Protein AF-A0A7W7S4Y8-F1 (afdb_monomer_lite)

Foldseek 3Di:
DDDDDDPVCLVCVLVVLLVVLDDQFDPCLQVQLCVLLVVLLVVLLVLLCVQFPPPNVPLSVVSSVCSCVVSSCCRRSVRSVLSSLVSQVVVDLVSQLVVQLVVLVVVLVVLLVSLVVGAVPADDPPDPVVCVVSVCCSNLVSNLVSLLSLLLVLCVVLVVDDPSVSSNLSSVLVSLVSVLSSCNSNPVVVVNVVSSVVSSVSSVVSNVNSVPDHRDDDD

Organism: NCBI:txid47479

pLDDT: mean 85.99, std 7.94, range [40.88, 97.06]

Structure (mmCIF, N/CA/C/O backbone):
data_AF-A0A7W7S4Y8-F1
#
_entry.id   AF-A0A7W7S4Y8-F1
#
loop_
_atom_site.group_PDB
_atom_site.id
_atom_site.type_symbol
_atom_site.label_atom_id
_atom_site.label_alt_id
_atom_site.label_comp_id
_atom_site.label_asym_id
_atom_site.label_entity_id
_atom_site.label_seq_id
_atom_site.pdbx_PDB_ins_code
_atom_site.Cartn_x
_atom_site.Cartn_y
_atom_site.Cartn_z
_atom_site.occupancy
_atom_site.B_iso_or_equiv
_atom_site.auth_seq_id
_atom_site.auth_comp_id
_atom_site.auth_asym_id
_atom_site.auth_atom_id
_atom_site.pdbx_PDB_model_num
ATOM 1 N N . MET A 1 1 ? -35.448 14.226 5.628 1.00 40.88 1 MET A N 1
ATOM 2 C CA . MET A 1 1 ? -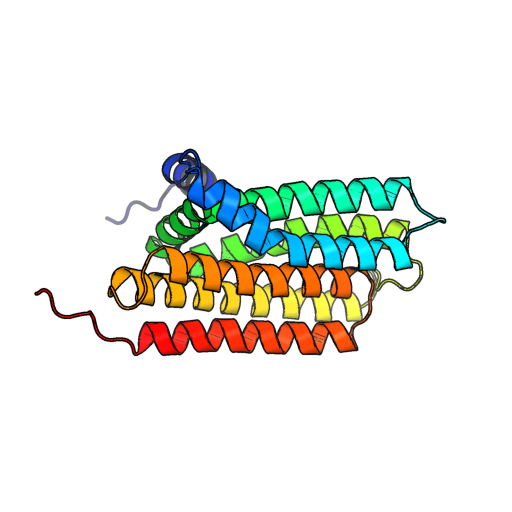34.901 14.589 4.302 1.00 40.88 1 MET A CA 1
ATOM 3 C C . MET A 1 1 ? -33.416 14.269 4.311 1.00 40.88 1 MET A C 1
ATOM 5 O O . MET A 1 1 ? -32.699 14.865 5.103 1.00 40.88 1 MET A O 1
ATOM 9 N N . SER A 1 2 ? -32.959 13.286 3.531 1.00 45.38 2 SER A N 1
ATOM 10 C CA . SER A 1 2 ? -31.523 13.021 3.388 1.00 45.38 2 SER A CA 1
ATOM 11 C C . SER A 1 2 ? -30.928 14.102 2.492 1.00 45.38 2 SER A C 1
ATOM 13 O O . SER A 1 2 ? -31.230 14.148 1.302 1.00 45.38 2 SER A O 1
ATOM 15 N N . VAL A 1 3 ? -30.125 14.995 3.063 1.00 53.16 3 VAL A N 1
ATOM 16 C CA . VAL A 1 3 ? -29.335 15.941 2.274 1.00 53.16 3 VAL A CA 1
ATOM 17 C C . VAL A 1 3 ? -28.290 15.120 1.534 1.00 53.16 3 VAL A C 1
ATOM 19 O O . VAL A 1 3 ? -27.374 14.582 2.154 1.00 53.16 3 VAL A O 1
ATOM 22 N N . THR A 1 4 ? -28.459 14.967 0.222 1.00 67.81 4 THR A N 1
ATOM 23 C CA . THR A 1 4 ? -27.435 14.370 -0.631 1.00 67.81 4 THR A CA 1
ATOM 24 C C . THR A 1 4 ? -26.177 15.228 -0.486 1.00 67.81 4 THR A C 1
ATOM 26 O O . THR A 1 4 ? -26.249 16.436 -0.731 1.00 67.81 4 THR A O 1
ATOM 29 N N . PRO A 1 5 ? -25.042 14.668 -0.039 1.00 70.81 5 PRO A N 1
ATOM 30 C CA . PRO A 1 5 ? -23.814 15.436 0.084 1.00 70.81 5 PRO A CA 1
ATOM 31 C C . PRO A 1 5 ? -23.453 16.050 -1.269 1.00 70.81 5 PRO A C 1
ATOM 33 O O . PRO A 1 5 ? -23.578 15.396 -2.306 1.00 70.81 5 PRO A O 1
ATOM 36 N N . SER A 1 6 ? -23.007 17.306 -1.277 1.00 84.50 6 SER A N 1
ATOM 37 C CA . SER A 1 6 ? -22.517 17.913 -2.513 1.00 84.50 6 SER A CA 1
ATOM 38 C C . SER A 1 6 ? -21.295 17.142 -3.025 1.00 84.50 6 SER A C 1
ATOM 40 O O . SER A 1 6 ? -20.475 16.670 -2.234 1.00 84.50 6 SER A O 1
ATOM 42 N N . LEU A 1 7 ? -21.133 17.050 -4.348 1.00 81.75 7 LEU A N 1
ATOM 43 C CA . LEU A 1 7 ? -19.978 16.394 -4.979 1.00 81.75 7 LEU A CA 1
ATOM 44 C C . LEU A 1 7 ? -18.643 16.930 -4.430 1.00 81.75 7 LEU A C 1
ATOM 46 O O . LEU A 1 7 ? -17.714 16.170 -4.173 1.00 81.75 7 LEU A O 1
ATOM 50 N N . ILE A 1 8 ? -18.576 18.241 -4.180 1.00 83.31 8 ILE A N 1
ATOM 51 C CA . ILE A 1 8 ? -17.414 18.902 -3.579 1.00 83.31 8 ILE A CA 1
ATOM 52 C C . ILE A 1 8 ? -17.137 18.343 -2.181 1.00 83.31 8 ILE A C 1
ATOM 54 O O . ILE A 1 8 ? -15.982 18.068 -1.863 1.00 83.31 8 ILE A O 1
ATOM 58 N N . SER A 1 9 ? -18.170 18.139 -1.355 1.00 83.75 9 SER A N 1
ATOM 59 C CA . SER A 1 9 ? -18.031 17.561 -0.013 1.00 83.75 9 SER A CA 1
ATOM 60 C C . SER A 1 9 ? -17.479 16.136 -0.055 1.00 83.75 9 SER A C 1
ATOM 62 O O . SER A 1 9 ? -16.617 15.804 0.762 1.00 83.75 9 SER A O 1
ATOM 64 N N . GLU A 1 10 ? -17.914 15.326 -1.025 1.00 85.25 10 GLU A N 1
ATOM 65 C CA . GLU A 1 10 ? -17.412 13.962 -1.226 1.00 85.25 10 GLU A CA 1
ATOM 66 C C . GLU A 1 10 ? -15.951 13.945 -1.682 1.00 85.25 10 GLU A C 1
ATOM 68 O O . GLU A 1 10 ? -15.125 13.286 -1.060 1.00 85.25 10 GLU A O 1
ATOM 73 N N . ILE A 1 11 ? -15.592 14.739 -2.694 1.00 84.12 11 ILE A N 1
ATOM 74 C CA . ILE A 1 11 ? -14.215 14.801 -3.218 1.00 84.12 11 ILE A CA 1
ATOM 75 C C . ILE A 1 11 ? -13.228 15.311 -2.163 1.00 84.12 11 ILE A C 1
ATOM 77 O O . ILE A 1 11 ? -12.092 14.851 -2.087 1.00 84.12 11 ILE A O 1
ATOM 81 N N . SER A 1 12 ? -13.649 16.263 -1.332 1.00 88.62 12 SER A N 1
ATOM 82 C CA . SER A 1 12 ? -12.792 16.852 -0.298 1.00 88.62 12 SER A CA 1
ATOM 83 C C . SER A 1 12 ? -12.731 16.027 0.994 1.00 88.62 12 SER A C 1
ATOM 85 O O . SER A 1 12 ? -11.866 16.276 1.836 1.00 88.62 12 SER A O 1
ATOM 87 N N . PHE A 1 13 ? -13.609 15.033 1.172 1.00 91.06 13 PHE A N 1
ATOM 88 C CA . PHE A 1 13 ? -13.645 14.211 2.382 1.00 91.06 13 PHE A CA 1
ATOM 89 C C . PHE A 1 13 ? -12.344 13.438 2.648 1.00 91.06 13 PHE A C 1
ATOM 91 O O . PHE A 1 13 ? -11.877 13.509 3.782 1.00 91.06 13 PHE A O 1
ATOM 98 N N . PRO A 1 14 ? -11.700 12.770 1.669 1.00 90.38 14 PRO A N 1
ATOM 99 C CA . PRO A 1 14 ? -10.434 12.082 1.897 1.00 90.38 14 PRO A CA 1
ATOM 100 C C . PRO A 1 14 ? -9.333 13.009 2.397 1.00 90.38 14 PRO A C 1
ATOM 102 O O . PRO A 1 14 ? -8.597 12.650 3.308 1.00 90.38 14 PRO A O 1
ATOM 105 N N . PHE A 1 15 ? -9.255 14.226 1.859 1.00 90.75 15 PHE A N 1
ATOM 106 C CA . PHE A 1 15 ? -8.263 15.210 2.282 1.00 90.75 15 PHE A CA 1
ATOM 107 C C . PHE A 1 15 ? -8.515 15.681 3.715 1.00 90.75 15 PHE A C 1
ATOM 109 O O . PHE A 1 15 ? -7.580 15.747 4.510 1.00 90.75 15 PHE A O 1
ATOM 116 N N . ARG A 1 16 ? -9.780 15.938 4.080 1.00 93.12 16 ARG A N 1
ATOM 117 C CA . ARG A 1 16 ? -10.149 16.257 5.470 1.00 93.12 16 ARG A CA 1
ATOM 118 C C . ARG A 1 16 ? -9.872 15.094 6.420 1.00 93.12 16 ARG A C 1
ATOM 120 O O . ARG A 1 16 ? -9.358 15.315 7.510 1.00 93.12 16 ARG A O 1
ATOM 127 N N . ALA A 1 17 ? -10.198 13.869 6.010 1.00 92.81 17 ALA A N 1
ATOM 128 C CA . ALA A 1 17 ? -9.948 12.666 6.794 1.00 92.81 17 ALA A CA 1
ATOM 129 C C . ALA A 1 17 ? -8.446 12.451 7.014 1.00 92.81 17 ALA A C 1
ATOM 131 O O . ALA A 1 17 ? -8.032 12.176 8.135 1.00 92.81 17 ALA A O 1
ATOM 132 N N . LEU A 1 18 ? -7.628 12.641 5.974 1.00 91.56 18 LEU A N 1
ATOM 133 C CA . LEU A 1 18 ? -6.176 12.554 6.078 1.00 91.56 18 LEU A CA 1
ATOM 134 C C . LEU A 1 18 ? -5.628 13.637 7.008 1.00 91.56 18 LEU A C 1
ATOM 136 O O . LEU A 1 18 ? -4.854 13.316 7.898 1.00 91.56 18 LEU A O 1
ATOM 140 N N . ALA A 1 19 ? -6.066 14.889 6.853 1.00 92.06 19 ALA A N 1
ATOM 141 C CA . ALA A 1 19 ? -5.658 15.984 7.730 1.00 92.06 19 ALA A CA 1
ATOM 142 C C . ALA A 1 19 ? -6.030 15.721 9.201 1.00 92.06 19 ALA A C 1
ATOM 144 O O . ALA A 1 19 ? -5.242 16.018 10.091 1.00 92.06 19 ALA A O 1
ATOM 145 N N . CYS A 1 20 ? -7.196 15.120 9.454 1.00 93.06 20 CYS A N 1
ATOM 146 C CA . CYS A 1 20 ? -7.632 14.730 10.795 1.00 93.06 20 CYS A CA 1
ATOM 147 C C . CYS A 1 20 ? -6.820 13.560 11.372 1.00 93.06 20 CYS A C 1
ATOM 149 O O . CYS A 1 20 ? -6.587 13.510 12.576 1.00 93.06 20 CYS A O 1
ATOM 151 N N . ALA A 1 21 ? -6.413 12.610 10.529 1.00 91.31 21 ALA A N 1
ATOM 152 C CA . ALA A 1 21 ? -5.621 11.455 10.937 1.00 91.31 21 ALA A CA 1
ATOM 153 C C . ALA A 1 21 ? -4.124 11.770 11.082 1.00 91.31 21 ALA A C 1
ATOM 155 O O . ALA A 1 21 ? -3.384 10.990 11.680 1.00 91.31 21 ALA A O 1
ATOM 156 N N . LEU A 1 22 ? -3.656 12.883 10.508 1.00 91.19 22 LEU A N 1
ATOM 157 C CA . LEU A 1 22 ? -2.243 13.219 10.461 1.00 91.19 22 LEU A CA 1
ATOM 158 C C . LEU A 1 22 ? -1.741 13.650 11.842 1.00 91.19 22 LEU A C 1
ATOM 160 O O . LEU A 1 22 ? -1.903 14.790 12.268 1.00 91.19 22 LEU A O 1
ATOM 164 N N . THR A 1 23 ? -1.061 12.736 12.522 1.00 87.25 23 THR A N 1
ATOM 165 C CA . THR A 1 23 ? -0.319 13.033 13.750 1.00 87.25 23 THR A CA 1
ATOM 166 C C . THR A 1 23 ? 1.179 12.877 13.527 1.00 87.25 23 THR A C 1
ATOM 168 O O . THR A 1 23 ? 1.605 12.058 12.707 1.00 87.25 23 THR A O 1
ATOM 171 N N . TRP A 1 24 ? 1.990 13.648 14.259 1.00 86.69 24 TRP A N 1
ATOM 172 C CA . TRP A 1 24 ? 3.437 13.434 14.277 1.00 86.69 24 TRP A CA 1
ATOM 173 C C . TRP A 1 24 ? 3.757 12.037 14.825 1.00 86.69 24 TRP A C 1
ATOM 175 O O . TRP A 1 24 ? 3.154 11.621 15.817 1.00 86.69 24 TRP A O 1
ATOM 185 N N . PRO A 1 25 ? 4.700 11.315 14.201 1.00 84.31 25 PRO A N 1
ATOM 186 C CA . PRO A 1 25 ? 5.040 9.968 14.602 1.00 84.31 25 PRO A CA 1
ATOM 187 C C . PRO A 1 25 ? 5.815 10.014 15.918 1.00 84.31 25 PRO A C 1
ATOM 189 O O . PRO A 1 25 ? 6.692 10.855 16.136 1.00 84.31 25 PRO A O 1
ATOM 192 N N . THR A 1 26 ? 5.510 9.089 16.816 1.00 84.81 26 THR A N 1
ATOM 193 C CA . THR A 1 26 ? 6.296 8.897 18.035 1.00 84.81 26 THR A CA 1
ATOM 194 C C . THR A 1 26 ? 7.668 8.301 17.702 1.00 84.81 26 THR A C 1
ATOM 196 O O . THR A 1 26 ? 7.848 7.649 16.673 1.00 84.81 26 THR A O 1
ATOM 199 N N . LYS A 1 27 ? 8.653 8.441 18.603 1.00 85.00 27 LYS A N 1
ATOM 200 C CA . LYS A 1 27 ? 9.981 7.812 18.429 1.00 85.00 27 LYS A CA 1
ATOM 201 C C . LYS A 1 27 ? 9.882 6.300 18.181 1.00 85.00 27 LYS A C 1
ATOM 203 O O . LYS A 1 27 ? 10.616 5.764 17.358 1.00 85.00 27 LYS A O 1
ATOM 208 N N . ASN A 1 28 ? 8.944 5.630 18.850 1.00 78.69 28 ASN A N 1
ATOM 209 C CA . ASN A 1 28 ? 8.719 4.193 18.696 1.00 78.69 28 ASN A CA 1
ATOM 210 C C . ASN A 1 28 ? 8.125 3.837 17.327 1.00 78.69 28 ASN A C 1
ATOM 212 O O . ASN A 1 28 ? 8.427 2.772 16.800 1.00 78.69 28 ASN A O 1
ATOM 216 N N . GLU A 1 29 ? 7.309 4.713 16.740 1.00 76.94 29 GLU A N 1
ATOM 217 C CA . GLU A 1 29 ? 6.783 4.533 15.382 1.00 76.94 29 GLU A CA 1
ATOM 218 C C . GLU A 1 29 ? 7.840 4.796 14.322 1.00 76.94 29 GLU A C 1
ATOM 220 O O . GLU A 1 29 ? 7.909 4.048 13.357 1.00 76.94 29 GLU A O 1
ATOM 225 N N . VAL A 1 30 ? 8.718 5.782 14.528 1.00 84.81 30 VAL A N 1
ATOM 226 C CA . VAL A 1 30 ? 9.873 5.994 13.646 1.00 84.81 30 VAL A CA 1
ATOM 227 C C . VAL A 1 30 ? 10.768 4.752 13.652 1.00 84.81 30 VAL A C 1
ATOM 229 O O . VAL A 1 30 ? 11.030 4.179 12.599 1.00 84.81 30 VAL A O 1
ATOM 232 N N . VAL A 1 31 ? 11.197 4.292 14.833 1.00 82.50 31 VAL A N 1
ATOM 233 C CA . VAL A 1 31 ? 12.081 3.120 14.966 1.00 82.50 31 VAL A CA 1
ATOM 234 C C . VAL A 1 31 ? 11.392 1.849 14.468 1.00 82.50 31 VAL A C 1
ATOM 236 O O . VAL A 1 31 ? 11.958 1.118 13.658 1.00 82.50 31 VAL A O 1
ATOM 239 N N . GLY A 1 32 ? 10.154 1.596 14.899 1.00 77.12 32 GLY A N 1
ATOM 240 C CA . GLY A 1 32 ? 9.373 0.441 14.457 1.00 77.12 32 GLY A CA 1
ATOM 241 C C . GLY A 1 32 ? 9.083 0.471 12.956 1.00 77.12 32 GLY A C 1
ATOM 242 O O . GLY A 1 32 ? 9.141 -0.567 12.302 1.00 77.12 32 GLY A O 1
ATOM 243 N N . GLY A 1 33 ? 8.834 1.653 12.394 1.00 78.56 33 GLY A N 1
ATOM 244 C CA . GLY A 1 33 ? 8.670 1.885 10.963 1.00 78.56 33 GLY A CA 1
ATOM 245 C C . GLY A 1 33 ? 9.936 1.539 10.189 1.00 78.56 33 GLY A C 1
ATOM 246 O O . GLY A 1 33 ? 9.884 0.720 9.281 1.00 78.56 33 GLY A O 1
ATOM 247 N N . VAL A 1 34 ? 11.094 2.066 10.591 1.00 82.44 34 VAL A N 1
ATOM 248 C CA . VAL A 1 34 ? 12.378 1.753 9.938 1.00 82.44 34 VAL A CA 1
ATOM 249 C C . VAL A 1 34 ? 12.700 0.259 10.015 1.00 82.44 34 VAL A C 1
ATOM 251 O O . VAL A 1 34 ? 13.020 -0.346 8.995 1.00 82.44 34 VAL A O 1
ATOM 254 N N . ILE A 1 35 ? 12.572 -0.358 11.194 1.00 80.50 35 ILE A N 1
ATOM 255 C CA . ILE A 1 35 ? 12.881 -1.786 11.388 1.00 80.50 35 ILE A CA 1
ATOM 256 C C . ILE A 1 35 ? 11.972 -2.668 10.530 1.00 80.50 35 ILE A C 1
ATOM 258 O O . ILE A 1 35 ? 12.424 -3.645 9.942 1.00 80.50 35 ILE A O 1
ATOM 262 N N . SER A 1 36 ? 10.689 -2.331 10.449 1.00 73.06 36 SER A N 1
ATOM 263 C CA . SER A 1 36 ? 9.712 -3.157 9.744 1.00 73.06 36 SER A CA 1
ATOM 264 C C . SER A 1 36 ? 9.695 -2.966 8.234 1.00 73.06 36 SER A C 1
ATOM 266 O O . SER A 1 36 ? 9.435 -3.918 7.502 1.00 73.06 36 SER A O 1
ATOM 268 N N . LYS A 1 37 ? 9.987 -1.753 7.757 1.00 78.25 37 LYS A N 1
ATOM 269 C CA . LYS A 1 37 ? 10.048 -1.429 6.329 1.00 78.25 37 LYS A CA 1
ATOM 270 C C . LYS A 1 37 ? 11.409 -1.714 5.718 1.00 78.25 37 LYS A C 1
ATOM 272 O O . LYS A 1 37 ? 11.487 -1.994 4.526 1.00 78.25 37 LYS A O 1
ATOM 277 N N . GLY A 1 38 ? 12.465 -1.702 6.532 1.00 79.94 38 GLY A N 1
ATOM 278 C CA . GLY A 1 38 ? 13.841 -1.970 6.121 1.00 79.94 38 GLY A CA 1
ATOM 279 C C . GLY A 1 38 ? 13.989 -3.226 5.257 1.00 79.94 38 GLY A C 1
ATOM 280 O O . GLY A 1 38 ? 14.533 -3.110 4.161 1.00 79.94 38 GLY A O 1
ATOM 281 N N . PRO A 1 39 ? 13.458 -4.398 5.661 1.00 79.50 39 PRO A N 1
ATOM 282 C CA . PRO A 1 39 ? 13.522 -5.608 4.844 1.00 79.50 39 PRO A CA 1
ATOM 283 C C . PRO A 1 39 ? 12.848 -5.459 3.473 1.00 79.50 39 PRO A C 1
ATOM 285 O O . PRO A 1 39 ? 13.423 -5.863 2.467 1.00 79.50 39 PRO A O 1
ATOM 288 N N . GLY A 1 40 ? 11.662 -4.843 3.407 1.00 77.38 40 GLY A N 1
ATOM 289 C CA . GLY A 1 40 ? 10.953 -4.618 2.142 1.00 77.38 40 GLY A CA 1
ATOM 290 C C . GLY A 1 40 ? 11.685 -3.650 1.219 1.00 77.38 40 GLY A C 1
ATOM 291 O O . GLY A 1 40 ? 11.849 -3.931 0.033 1.00 77.38 40 GLY A O 1
ATOM 292 N N . ILE A 1 41 ? 12.206 -2.557 1.782 1.00 82.38 41 ILE A N 1
ATOM 293 C CA . ILE A 1 41 ? 13.051 -1.596 1.069 1.00 82.38 41 ILE A CA 1
ATOM 294 C C . ILE A 1 41 ? 14.313 -2.292 0.548 1.00 82.38 41 ILE A C 1
ATOM 296 O O . ILE A 1 41 ? 14.654 -2.127 -0.619 1.00 82.38 41 ILE A O 1
ATOM 300 N N . PHE A 1 42 ? 14.976 -3.112 1.367 1.00 84.81 42 PHE A N 1
ATOM 301 C CA . PHE A 1 42 ? 16.184 -3.836 0.973 1.00 84.81 42 PHE A CA 1
ATOM 302 C C . PHE A 1 42 ? 15.922 -4.817 -0.174 1.00 84.81 42 PHE A C 1
ATOM 304 O O . PHE A 1 42 ? 16.649 -4.805 -1.166 1.00 84.81 42 PHE A O 1
ATOM 311 N N . VAL A 1 43 ? 14.866 -5.632 -0.080 1.00 82.62 43 VAL A N 1
ATOM 312 C CA . VAL A 1 43 ? 14.509 -6.575 -1.150 1.00 82.62 43 VAL A CA 1
ATOM 313 C C . VAL A 1 43 ? 14.118 -5.828 -2.427 1.00 82.62 43 VAL A C 1
ATOM 315 O O . VAL A 1 43 ? 14.539 -6.228 -3.509 1.00 82.62 43 VAL A O 1
ATOM 318 N N . SER A 1 44 ? 13.380 -4.719 -2.316 1.00 82.69 44 SER A N 1
ATOM 319 C CA . SER A 1 44 ? 13.051 -3.865 -3.463 1.00 82.69 44 SER A CA 1
ATOM 320 C C . SER A 1 44 ? 14.315 -3.292 -4.113 1.00 82.69 44 SER A C 1
ATOM 322 O O . SER A 1 44 ? 14.490 -3.411 -5.324 1.00 82.69 44 SER A O 1
ATOM 324 N N . ILE A 1 45 ? 15.258 -2.764 -3.323 1.00 87.31 45 ILE A N 1
ATOM 325 C CA . ILE A 1 45 ? 16.554 -2.276 -3.822 1.00 87.31 45 ILE A CA 1
ATOM 326 C C . ILE A 1 45 ? 17.312 -3.386 -4.549 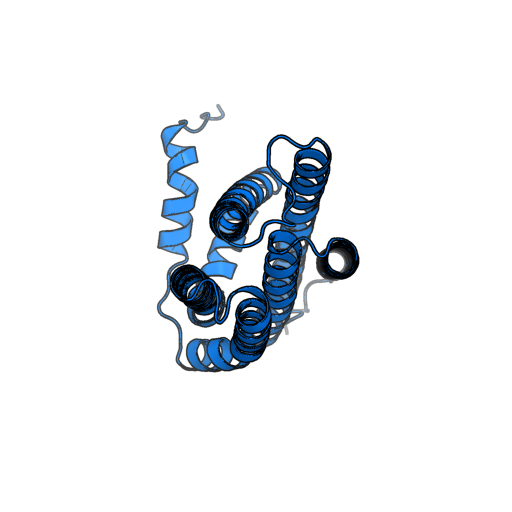1.00 87.31 45 ILE A C 1
ATOM 328 O O . ILE A 1 45 ? 17.781 -3.163 -5.665 1.00 87.31 45 ILE A O 1
ATOM 332 N N . ALA A 1 46 ? 17.415 -4.578 -3.958 1.00 88.06 46 ALA A N 1
ATOM 333 C CA . ALA A 1 46 ? 18.100 -5.713 -4.571 1.00 88.06 46 ALA A CA 1
ATOM 334 C C . ALA A 1 46 ? 17.443 -6.130 -5.901 1.00 88.06 46 ALA A C 1
ATOM 336 O O . ALA A 1 46 ? 18.142 -6.349 -6.892 1.00 88.06 46 ALA A O 1
ATOM 337 N N . TRP A 1 47 ? 16.108 -6.175 -5.945 1.00 86.56 47 TRP A N 1
ATOM 338 C CA . TRP A 1 47 ? 15.339 -6.513 -7.144 1.00 86.56 47 TRP A CA 1
ATOM 339 C C . TRP A 1 47 ? 15.517 -5.487 -8.264 1.00 86.56 47 TRP A C 1
ATOM 341 O O . TRP A 1 47 ? 15.800 -5.840 -9.404 1.00 86.56 47 TRP A O 1
ATOM 351 N N . TRP A 1 48 ? 15.394 -4.197 -7.957 1.00 87.81 48 TRP A N 1
ATOM 352 C CA . TRP A 1 48 ? 15.561 -3.156 -8.969 1.00 87.81 48 TRP A CA 1
ATOM 353 C C . TRP A 1 48 ? 17.010 -3.009 -9.422 1.00 87.81 48 TRP A C 1
ATOM 355 O O . TRP A 1 48 ? 17.248 -2.695 -10.585 1.00 87.81 48 TRP A O 1
ATOM 365 N N . 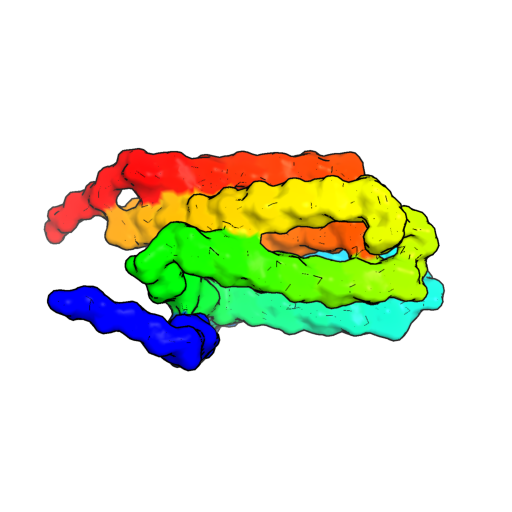THR A 1 49 ? 17.973 -3.295 -8.543 1.00 91.00 49 THR A N 1
ATOM 366 C CA . THR A 1 49 ? 19.397 -3.331 -8.899 1.00 91.00 49 THR A CA 1
ATOM 367 C C . THR A 1 49 ? 19.653 -4.384 -9.971 1.00 91.00 49 THR A C 1
ATOM 369 O O . THR A 1 49 ? 20.285 -4.068 -10.973 1.00 91.00 49 THR A O 1
ATOM 372 N N . SER A 1 50 ? 19.125 -5.605 -9.812 1.00 87.81 50 SER A N 1
ATOM 373 C CA . SER A 1 50 ? 19.351 -6.689 -10.779 1.00 87.81 50 SER A CA 1
ATOM 374 C C . SER A 1 50 ? 18.686 -6.454 -12.138 1.00 87.81 50 SER A C 1
ATOM 376 O O . SER A 1 50 ? 19.134 -7.010 -13.138 1.00 87.81 50 SER A O 1
ATOM 378 N N . LEU A 1 51 ? 17.631 -5.636 -12.184 1.00 86.81 51 LEU A N 1
ATOM 379 C CA . LEU A 1 51 ? 16.882 -5.351 -13.408 1.00 86.81 51 LEU A CA 1
ATOM 380 C C . LEU A 1 51 ? 17.353 -4.097 -14.144 1.00 86.81 51 LEU A C 1
ATOM 382 O O . LEU A 1 51 ? 17.271 -4.044 -15.369 1.00 86.81 51 LEU A O 1
ATOM 386 N N . LEU A 1 52 ? 17.784 -3.070 -13.412 1.00 90.44 52 LEU A N 1
ATOM 387 C CA . LEU A 1 52 ? 18.015 -1.742 -13.977 1.00 90.44 52 LEU A CA 1
ATOM 388 C C . LEU A 1 52 ? 19.481 -1.341 -13.985 1.00 90.44 52 LEU A C 1
ATOM 390 O O . LEU A 1 52 ? 19.849 -0.513 -14.810 1.00 90.44 52 LEU A O 1
ATOM 394 N N . LEU A 1 53 ? 20.331 -1.889 -13.116 1.00 90.50 53 LEU A N 1
ATOM 395 C CA . LEU A 1 53 ? 21.754 -1.561 -13.141 1.00 90.50 53 LEU A CA 1
ATOM 396 C C . LEU A 1 53 ? 22.551 -2.590 -13.959 1.00 90.50 53 LEU A C 1
ATOM 398 O O . LEU A 1 53 ? 22.279 -3.785 -13.872 1.00 90.50 53 LEU A O 1
ATOM 402 N N . PRO A 1 54 ? 23.543 -2.143 -14.757 1.00 90.75 54 PRO A N 1
ATOM 403 C CA . PRO A 1 54 ? 23.995 -0.753 -14.930 1.00 90.75 54 PRO A CA 1
ATOM 404 C C . PRO A 1 54 ? 23.245 0.043 -16.021 1.00 90.75 54 PRO A C 1
ATOM 406 O O . PRO A 1 54 ? 23.554 1.212 -16.226 1.00 90.75 54 PRO A O 1
ATOM 409 N N . ASN A 1 55 ? 22.288 -0.558 -16.732 1.00 91.25 55 ASN A N 1
ATOM 410 C CA . ASN A 1 55 ? 21.769 -0.034 -18.008 1.00 91.25 55 ASN A CA 1
ATOM 411 C C . ASN A 1 55 ? 20.845 1.198 -17.891 1.00 91.25 55 ASN A C 1
ATOM 413 O O . ASN A 1 55 ? 20.778 2.014 -18.806 1.00 91.25 55 ASN A O 1
ATOM 417 N N . HIS A 1 56 ? 20.141 1.355 -16.771 1.00 94.25 56 HIS A N 1
ATOM 418 C CA . HIS A 1 56 ? 19.131 2.390 -16.528 1.00 94.25 56 HIS A CA 1
ATOM 419 C C . HIS A 1 56 ? 19.282 3.032 -15.130 1.00 94.25 56 HIS A C 1
ATOM 421 O O . HIS A 1 56 ? 18.347 2.997 -14.321 1.00 94.25 56 HIS A O 1
ATOM 427 N N . PRO A 1 57 ? 20.431 3.664 -14.815 1.00 93.38 57 PRO A N 1
ATOM 428 C CA . PRO A 1 57 ? 20.734 4.156 -13.467 1.00 93.38 57 PRO A CA 1
ATOM 429 C C . PRO A 1 57 ? 19.808 5.290 -13.005 1.00 93.38 57 PRO A C 1
ATOM 431 O O . PRO A 1 57 ? 19.489 5.386 -11.821 1.00 93.38 57 PRO A O 1
ATOM 434 N N . VAL A 1 58 ? 19.321 6.120 -13.932 1.00 93.88 58 VAL A N 1
ATOM 435 C CA . VAL A 1 58 ? 18.365 7.197 -13.624 1.00 93.88 58 VAL A CA 1
ATOM 436 C C . VAL A 1 58 ? 17.002 6.625 -13.228 1.00 93.88 58 VAL A C 1
ATOM 438 O O . VAL A 1 58 ? 16.423 7.043 -12.229 1.00 93.88 58 VAL A O 1
ATOM 441 N N . ILE A 1 59 ? 16.503 5.631 -13.971 1.00 91.69 59 ILE A N 1
ATOM 442 C CA . ILE A 1 59 ? 15.212 4.989 -13.679 1.00 91.69 59 ILE A CA 1
ATOM 443 C C . ILE A 1 59 ? 15.297 4.220 -12.359 1.00 91.69 59 ILE A C 1
ATOM 445 O O . ILE A 1 59 ? 14.382 4.312 -11.542 1.00 91.69 59 ILE A O 1
ATOM 449 N N . PHE A 1 60 ? 16.425 3.548 -12.106 1.00 92.50 60 PHE A N 1
ATOM 450 C CA . PHE A 1 60 ? 16.718 2.944 -10.810 1.00 92.50 60 PHE A CA 1
ATOM 451 C C . PHE A 1 60 ? 16.613 3.970 -9.670 1.00 92.50 60 PHE A C 1
ATOM 453 O O . PHE A 1 60 ? 15.850 3.759 -8.729 1.00 92.50 60 PHE A O 1
ATOM 460 N N . ALA A 1 61 ? 17.301 5.113 -9.772 1.00 92.88 61 ALA A N 1
ATOM 461 C CA . ALA A 1 61 ? 17.277 6.147 -8.735 1.00 92.88 61 ALA A CA 1
ATOM 462 C C . ALA A 1 61 ? 15.859 6.681 -8.450 1.00 92.88 61 ALA A C 1
ATOM 464 O O . ALA A 1 61 ? 15.483 6.856 -7.286 1.00 92.88 61 ALA A O 1
ATOM 465 N N . ILE A 1 62 ? 15.054 6.894 -9.499 1.00 91.69 62 ILE A N 1
ATOM 466 C CA . ILE A 1 62 ? 13.656 7.335 -9.377 1.00 91.69 62 ILE A CA 1
ATOM 467 C C . ILE A 1 62 ? 12.819 6.278 -8.646 1.00 91.69 62 ILE A C 1
ATOM 469 O O . ILE A 1 62 ? 12.136 6.603 -7.674 1.00 91.69 62 ILE A O 1
ATOM 473 N N . ILE A 1 63 ? 12.898 5.012 -9.065 1.00 89.31 63 ILE A N 1
ATOM 474 C CA . ILE A 1 63 ? 12.141 3.912 -8.451 1.00 89.31 63 ILE A CA 1
ATOM 475 C C . ILE A 1 63 ? 12.509 3.729 -6.977 1.00 89.31 63 ILE A C 1
ATOM 477 O O . ILE A 1 63 ? 11.617 3.553 -6.143 1.00 89.31 63 ILE A O 1
ATOM 481 N N . ILE A 1 64 ? 13.797 3.800 -6.631 1.00 89.38 64 ILE A N 1
ATOM 482 C CA . ILE A 1 64 ? 14.230 3.690 -5.234 1.00 89.38 64 ILE A CA 1
ATOM 483 C C . ILE A 1 64 ? 13.741 4.880 -4.419 1.00 89.38 64 ILE A C 1
ATOM 485 O O . ILE A 1 64 ? 13.247 4.685 -3.313 1.00 89.38 64 ILE A O 1
ATOM 489 N N . THR A 1 65 ? 13.790 6.093 -4.968 1.00 90.44 65 THR A N 1
ATOM 490 C CA . THR A 1 65 ? 13.283 7.285 -4.275 1.00 90.44 65 THR A CA 1
ATOM 491 C C . THR A 1 65 ? 11.787 7.163 -3.993 1.00 90.44 65 THR A C 1
ATOM 493 O O . THR A 1 65 ? 11.364 7.371 -2.858 1.00 90.44 65 THR A O 1
ATOM 496 N N . ILE A 1 66 ? 10.989 6.754 -4.984 1.00 87.56 66 ILE A N 1
ATOM 497 C CA . ILE A 1 66 ? 9.549 6.520 -4.801 1.00 87.56 66 ILE A CA 1
ATOM 498 C C . ILE A 1 66 ? 9.318 5.435 -3.748 1.00 87.56 66 ILE A C 1
ATOM 500 O O . ILE A 1 66 ? 8.527 5.643 -2.836 1.00 87.56 66 ILE A O 1
ATOM 504 N N . THR A 1 67 ? 10.048 4.320 -3.822 1.00 84.94 67 THR A N 1
ATOM 505 C CA . THR A 1 67 ? 9.930 3.210 -2.864 1.00 84.94 67 THR A CA 1
ATOM 506 C C . THR A 1 67 ? 10.259 3.654 -1.440 1.00 84.94 67 THR A C 1
ATOM 508 O O . THR A 1 67 ? 9.509 3.355 -0.518 1.00 84.94 67 THR A O 1
ATOM 511 N N . VAL A 1 68 ? 11.345 4.404 -1.241 1.00 85.75 68 VAL A N 1
ATOM 512 C CA . VAL A 1 68 ? 11.751 4.895 0.084 1.00 85.75 68 VAL A CA 1
ATOM 513 C C . VAL A 1 68 ? 10.746 5.904 0.630 1.00 85.75 68 VAL A C 1
ATOM 515 O O . VAL A 1 68 ? 10.400 5.826 1.805 1.00 85.75 68 VAL A O 1
ATOM 518 N N . LEU A 1 69 ? 10.248 6.829 -0.195 1.00 85.31 69 LEU A N 1
ATOM 519 C CA . LEU A 1 69 ? 9.225 7.787 0.231 1.00 85.31 69 LEU A CA 1
ATOM 520 C C . LEU A 1 69 ? 7.917 7.081 0.594 1.00 85.31 69 LEU A C 1
ATOM 522 O O . LEU A 1 69 ? 7.304 7.391 1.614 1.00 85.31 69 LEU A O 1
ATOM 526 N N . HIS A 1 70 ? 7.508 6.118 -0.226 1.00 80.81 70 HIS A N 1
ATOM 527 C CA . HIS A 1 70 ? 6.268 5.374 -0.058 1.00 80.81 70 HIS A CA 1
ATOM 528 C C . HIS A 1 70 ? 6.308 4.482 1.183 1.00 80.81 70 HIS A C 1
ATOM 530 O O . HIS A 1 70 ? 5.459 4.617 2.065 1.00 80.81 70 HIS A O 1
ATOM 536 N N . GLU A 1 71 ? 7.332 3.641 1.312 1.00 79.44 71 GLU A N 1
ATOM 537 C CA . GLU A 1 71 ? 7.510 2.779 2.482 1.00 79.44 71 GLU A CA 1
ATOM 538 C C . GLU A 1 71 ? 7.849 3.580 3.738 1.00 79.44 71 GLU A C 1
ATOM 540 O O . GLU A 1 71 ? 7.374 3.253 4.822 1.00 79.44 71 GLU A O 1
ATOM 545 N N . GLY A 1 72 ? 8.613 4.665 3.605 1.00 80.44 72 GLY A N 1
ATOM 546 C CA . GLY A 1 72 ? 8.903 5.591 4.694 1.00 80.44 72 GLY A CA 1
ATOM 547 C C . GLY A 1 72 ? 7.630 6.220 5.252 1.00 80.44 72 GLY A C 1
ATOM 548 O O . GLY A 1 72 ? 7.441 6.225 6.468 1.00 80.44 72 GLY A O 1
ATOM 549 N N . PHE A 1 73 ? 6.718 6.666 4.383 1.00 80.38 73 PHE A N 1
ATOM 550 C CA . PHE A 1 73 ? 5.409 7.170 4.794 1.00 80.38 73 PHE A CA 1
ATOM 551 C C . PHE A 1 73 ? 4.585 6.088 5.509 1.00 80.38 73 PHE A C 1
ATOM 553 O O . PHE A 1 73 ? 4.166 6.295 6.646 1.00 80.38 73 PHE A O 1
ATOM 560 N N . HIS A 1 74 ? 4.421 4.905 4.905 1.00 79.44 74 HIS A N 1
ATOM 561 C CA . HIS A 1 74 ? 3.640 3.807 5.502 1.00 79.44 74 HIS A CA 1
ATOM 562 C C . HIS A 1 74 ? 4.286 3.168 6.731 1.00 79.44 74 HIS A C 1
ATOM 564 O O . HIS A 1 74 ? 3.612 2.474 7.484 1.00 79.44 74 HIS A O 1
ATOM 570 N N . GLY A 1 75 ? 5.584 3.371 6.945 1.00 81.69 75 GLY A N 1
ATOM 571 C CA . GLY A 1 75 ? 6.305 2.913 8.127 1.00 81.69 75 GLY A CA 1
ATOM 572 C C . GLY A 1 75 ? 6.231 3.923 9.260 1.00 81.69 75 GLY A C 1
ATOM 573 O O . GLY A 1 75 ? 5.684 3.633 10.322 1.00 81.69 75 GLY A O 1
ATOM 574 N N . ILE A 1 76 ? 6.784 5.114 9.031 1.00 84.38 76 ILE A N 1
ATOM 575 C CA . ILE A 1 76 ? 6.924 6.151 10.056 1.00 84.38 76 ILE A CA 1
ATOM 576 C C . ILE A 1 76 ? 5.547 6.696 10.459 1.00 84.38 76 ILE A C 1
ATOM 578 O O . ILE A 1 76 ? 5.283 6.863 11.646 1.00 84.38 76 ILE A O 1
ATOM 582 N N . TRP A 1 77 ? 4.643 6.903 9.497 1.00 86.44 77 TRP A N 1
ATOM 583 C CA . TRP A 1 77 ? 3.276 7.384 9.728 1.00 86.44 77 TRP A CA 1
ATOM 584 C C . TRP A 1 77 ? 2.234 6.259 9.662 1.00 86.44 77 TRP A C 1
ATOM 586 O O . TRP A 1 77 ? 1.067 6.509 9.352 1.00 86.44 77 TRP A O 1
ATOM 596 N N . VAL A 1 78 ? 2.617 5.016 9.994 1.00 83.81 78 VAL A N 1
ATOM 597 C CA . VAL A 1 78 ? 1.712 3.850 9.932 1.00 83.81 78 VAL A CA 1
ATOM 598 C C . VAL A 1 78 ? 0.417 4.068 10.718 1.00 83.81 78 VAL A C 1
ATOM 600 O O . VAL A 1 78 ? -0.652 3.654 10.279 1.00 83.81 78 VAL A O 1
ATOM 603 N N . TYR A 1 79 ? 0.488 4.747 11.865 1.00 82.38 79 TYR A N 1
ATOM 604 C CA . TYR A 1 79 ? -0.692 5.050 12.670 1.00 82.38 79 TYR A CA 1
ATOM 605 C C . TYR A 1 79 ? -1.599 6.066 11.985 1.00 82.38 79 TYR A C 1
ATOM 607 O O . TYR A 1 79 ? -2.784 5.797 11.831 1.00 82.38 79 TYR A O 1
ATOM 615 N N . SER A 1 80 ? -1.047 7.175 11.487 1.00 88.12 80 SER A N 1
ATOM 616 C CA . SER A 1 80 ? -1.816 8.162 10.721 1.00 88.12 80 SER A CA 1
ATOM 617 C C . SER A 1 80 ? -2.492 7.519 9.505 1.00 88.12 80 SER A C 1
ATOM 619 O O . SER A 1 80 ? -3.646 7.816 9.207 1.00 88.12 80 SER A O 1
ATOM 621 N N . TRP A 1 81 ? -1.820 6.575 8.836 1.00 87.69 81 TRP A N 1
ATOM 622 C CA . TRP A 1 81 ? -2.420 5.803 7.748 1.00 87.69 81 TRP A CA 1
ATOM 623 C C . TRP A 1 81 ? -3.564 4.894 8.220 1.00 87.69 81 TRP A C 1
ATOM 625 O O . TRP A 1 81 ? -4.627 4.852 7.602 1.00 87.69 81 TRP A O 1
ATOM 635 N N . GLN A 1 82 ? -3.378 4.181 9.329 1.00 85.75 82 GLN A N 1
ATOM 636 C CA . GLN A 1 82 ? -4.402 3.308 9.904 1.00 85.75 82 GLN A CA 1
ATOM 637 C C . GLN A 1 82 ? -5.633 4.081 10.394 1.00 85.75 82 GLN A C 1
ATOM 639 O O . GLN A 1 82 ? -6.758 3.631 10.171 1.00 85.75 82 GLN A O 1
ATOM 644 N N . GLU A 1 83 ? -5.435 5.239 11.020 1.00 88.12 83 GLU A N 1
ATOM 645 C CA . GLU A 1 83 ? -6.514 6.125 11.456 1.00 88.12 83 GLU A CA 1
ATOM 646 C C . GLU A 1 83 ? -7.231 6.756 10.263 1.00 88.12 83 GLU A C 1
ATOM 648 O O . GLU A 1 83 ? -8.460 6.772 10.225 1.00 88.12 83 GLU A O 1
ATOM 653 N N . PHE A 1 84 ? -6.499 7.163 9.222 1.00 91.88 84 PHE A N 1
ATOM 654 C CA . PHE A 1 84 ? -7.103 7.588 7.961 1.00 91.88 84 PHE A CA 1
ATOM 655 C C . PHE A 1 84 ? -8.011 6.487 7.394 1.00 91.88 84 PHE A C 1
ATOM 657 O O . PHE A 1 84 ? -9.186 6.728 7.121 1.00 91.88 84 PHE A O 1
ATOM 664 N N . GLN A 1 85 ? -7.511 5.253 7.300 1.00 90.56 85 GLN A N 1
ATOM 665 C CA . GLN A 1 85 ? -8.292 4.105 6.835 1.00 90.56 85 GLN A CA 1
ATOM 666 C C . GLN A 1 85 ? -9.496 3.800 7.743 1.00 90.56 85 GLN A C 1
ATOM 668 O O . GLN A 1 85 ? -10.544 3.392 7.242 1.00 90.56 85 GLN A O 1
ATOM 673 N N . ALA A 1 86 ? -9.392 4.022 9.057 1.00 89.19 86 ALA A N 1
ATOM 674 C CA . ALA A 1 86 ? -10.508 3.872 9.991 1.00 89.19 86 ALA A CA 1
ATOM 675 C C . ALA A 1 86 ? -11.592 4.944 9.775 1.00 89.19 86 ALA A C 1
ATOM 677 O O . ALA A 1 86 ? -12.769 4.598 9.654 1.00 89.19 86 ALA A O 1
ATOM 678 N N . ILE A 1 87 ? -11.210 6.220 9.632 1.00 92.19 87 ILE A N 1
ATOM 679 C CA . ILE A 1 87 ? -12.136 7.326 9.337 1.00 92.19 87 ILE A CA 1
ATOM 680 C C . ILE A 1 87 ? -12.851 7.074 8.007 1.00 92.19 87 ILE A C 1
ATOM 682 O O . ILE A 1 87 ? -14.079 7.146 7.942 1.00 92.19 87 ILE A O 1
ATOM 686 N N . ILE A 1 88 ? -12.113 6.716 6.954 1.00 92.75 88 ILE A N 1
ATOM 687 C CA . ILE A 1 88 ? -12.694 6.376 5.651 1.00 92.75 88 ILE A CA 1
ATOM 688 C C . ILE A 1 88 ? -13.628 5.159 5.761 1.00 92.75 88 ILE A C 1
ATOM 690 O O . ILE A 1 88 ? -14.756 5.193 5.262 1.00 92.75 88 ILE A O 1
ATOM 694 N N . GLY A 1 89 ? -13.191 4.101 6.449 1.00 88.94 89 GLY A N 1
ATOM 695 C CA . GLY A 1 89 ? -13.951 2.862 6.631 1.00 88.94 89 GLY A CA 1
ATOM 696 C C . GLY A 1 89 ? -15.217 3.013 7.479 1.00 88.94 89 GLY A C 1
ATOM 697 O O . GLY A 1 89 ? -16.154 2.228 7.310 1.00 88.94 89 GLY A O 1
ATOM 698 N N . SER A 1 90 ? -15.280 4.031 8.344 1.00 88.50 90 SER A N 1
ATOM 699 C CA . SER A 1 90 ? -16.487 4.377 9.109 1.00 88.50 90 SER A CA 1
ATOM 700 C C . SER A 1 90 ? -17.630 4.866 8.215 1.00 88.50 90 SER A C 1
ATOM 702 O O . SER A 1 90 ? -18.796 4.729 8.576 1.00 88.50 90 SER A O 1
ATOM 704 N N . ARG A 1 91 ? -17.309 5.389 7.022 1.00 87.56 91 ARG A N 1
ATOM 705 C CA . ARG A 1 91 ? -18.301 5.934 6.095 1.00 87.56 91 ARG A CA 1
ATOM 706 C C . ARG A 1 91 ? -19.019 4.844 5.316 1.00 87.56 91 ARG A C 1
ATOM 708 O O . ARG A 1 91 ? -20.243 4.799 5.309 1.00 87.56 91 ARG A O 1
ATOM 715 N N . SER A 1 92 ? -18.269 3.976 4.639 1.00 88.19 92 SER A N 1
ATOM 716 C CA . SER A 1 92 ? -18.782 2.715 4.092 1.00 88.19 92 SER A CA 1
ATOM 717 C C . SER A 1 92 ? -17.652 1.836 3.557 1.00 88.19 92 SER A C 1
ATOM 719 O O . SER A 1 92 ? -16.577 2.315 3.193 1.00 88.19 92 SER A O 1
ATOM 721 N N . PHE A 1 93 ? -17.938 0.538 3.424 1.00 89.31 93 PHE A N 1
ATOM 722 C CA . PHE A 1 93 ? -17.055 -0.410 2.741 1.00 89.31 93 PHE A CA 1
ATOM 723 C C . PHE A 1 93 ? -16.784 -0.009 1.285 1.00 89.31 93 PHE A C 1
ATOM 725 O O . PHE A 1 93 ? -15.643 -0.058 0.832 1.00 89.31 93 PHE A O 1
ATOM 732 N N . ILE A 1 94 ? -17.831 0.404 0.561 1.00 89.62 94 ILE A N 1
ATOM 733 C CA . ILE A 1 94 ? -17.735 0.783 -0.855 1.00 89.62 94 ILE A CA 1
ATOM 734 C C . ILE A 1 94 ? -16.807 1.985 -1.006 1.00 89.62 94 ILE A C 1
ATOM 736 O O . ILE A 1 94 ? -15.901 1.959 -1.833 1.00 89.62 94 ILE A O 1
ATOM 740 N N . TYR A 1 95 ? -16.984 3.007 -0.168 1.00 89.38 95 TYR A N 1
ATOM 741 C CA . TYR A 1 95 ? -16.172 4.217 -0.221 1.00 89.38 95 TYR A CA 1
ATOM 742 C C . TYR A 1 95 ? -14.688 3.912 0.022 1.00 89.38 95 TYR A C 1
ATOM 744 O O . TYR A 1 95 ? -13.830 4.347 -0.746 1.00 89.38 95 TYR A O 1
ATOM 752 N N . GLN A 1 96 ? -14.381 3.113 1.048 1.00 91.44 96 GLN A N 1
ATOM 753 C CA . GLN A 1 96 ? -13.010 2.683 1.325 1.00 91.44 96 GLN A CA 1
ATOM 754 C C . GLN A 1 96 ? -12.421 1.853 0.176 1.00 91.44 96 GLN A C 1
ATOM 756 O O . GLN A 1 96 ? -11.273 2.065 -0.207 1.00 91.44 96 GLN A O 1
ATOM 761 N N . THR A 1 97 ? -13.220 0.962 -0.418 1.00 91.62 97 THR A N 1
ATOM 762 C CA . THR A 1 97 ? -12.793 0.131 -1.553 1.00 91.62 97 THR A CA 1
ATOM 763 C C . THR A 1 97 ? -12.462 0.976 -2.777 1.00 91.62 97 THR A C 1
ATOM 765 O O . THR A 1 97 ? -11.420 0.766 -3.388 1.00 91.62 97 THR A O 1
ATOM 768 N N . VAL A 1 98 ? -13.304 1.956 -3.119 1.00 90.50 98 VAL A N 1
ATOM 769 C CA . VAL A 1 98 ? -13.055 2.873 -4.243 1.00 90.50 98 VAL A CA 1
ATOM 770 C C . VAL A 1 98 ? -11.792 3.696 -4.003 1.00 90.50 98 VAL A C 1
ATOM 772 O O . VAL A 1 98 ? -10.980 3.850 -4.911 1.00 90.50 98 VAL A O 1
ATOM 775 N N . LEU A 1 99 ? -11.582 4.186 -2.781 1.00 89.88 99 LEU A N 1
ATOM 776 C CA . LEU A 1 99 ? -10.377 4.942 -2.450 1.00 89.88 99 LEU A CA 1
ATOM 777 C C . LEU A 1 99 ? -9.112 4.080 -2.563 1.00 89.88 99 LEU A C 1
ATOM 779 O O . LEU A 1 99 ? -8.133 4.512 -3.169 1.00 89.88 99 LEU A O 1
ATOM 783 N N . ASN A 1 100 ? -9.151 2.850 -2.044 1.00 88.56 100 ASN A N 1
ATOM 784 C CA . ASN A 1 100 ? -8.052 1.893 -2.176 1.00 88.56 100 ASN A CA 1
ATOM 785 C C . ASN A 1 100 ? -7.801 1.516 -3.644 1.00 88.56 100 ASN A C 1
ATOM 787 O O . ASN A 1 100 ? -6.648 1.397 -4.046 1.00 88.56 100 ASN A O 1
ATOM 791 N N . LEU A 1 101 ? -8.854 1.418 -4.460 1.00 90.88 101 LEU A N 1
ATOM 792 C CA . LEU A 1 101 ? -8.759 1.188 -5.901 1.00 90.88 101 LEU A CA 1
ATOM 793 C C . LEU A 1 101 ? -8.028 2.322 -6.613 1.00 90.88 101 LEU A C 1
ATOM 795 O O . LEU A 1 101 ? -7.090 2.063 -7.366 1.00 90.88 101 LEU A O 1
ATOM 799 N N . VAL A 1 102 ? -8.428 3.571 -6.363 1.00 88.94 102 VAL A N 1
ATOM 800 C CA . VAL A 1 102 ? -7.772 4.750 -6.947 1.00 88.94 102 VAL A CA 1
ATOM 801 C C . VAL A 1 102 ? -6.308 4.805 -6.522 1.00 88.94 102 VAL A C 1
ATOM 803 O O . VAL A 1 102 ? -5.429 4.975 -7.362 1.00 88.94 102 VAL A O 1
ATOM 806 N N . TYR A 1 103 ? -6.042 4.602 -5.234 1.00 85.19 103 TYR A N 1
ATOM 807 C CA . TYR A 1 103 ? -4.692 4.563 -4.691 1.00 85.19 103 TYR A CA 1
ATOM 808 C C . TYR A 1 103 ? -3.824 3.491 -5.374 1.00 85.19 103 TYR A C 1
ATOM 810 O O . TYR A 1 103 ? -2.748 3.807 -5.879 1.00 85.19 103 TYR A O 1
ATOM 818 N N . MET A 1 104 ? -4.322 2.255 -5.485 1.00 81.00 104 MET A N 1
ATOM 819 C CA . MET A 1 104 ? -3.621 1.156 -6.155 1.00 81.00 104 MET A CA 1
ATOM 820 C C . MET A 1 104 ? -3.342 1.453 -7.628 1.00 81.00 104 MET A C 1
ATOM 822 O O . MET A 1 104 ? -2.234 1.202 -8.096 1.00 81.00 104 MET A O 1
ATOM 826 N N . GLN A 1 105 ? -4.316 2.008 -8.355 1.00 85.38 105 GLN A N 1
ATOM 827 C CA . GLN A 1 105 ? -4.148 2.371 -9.764 1.00 85.38 105 GLN A CA 1
ATOM 828 C C . GLN A 1 105 ? -3.079 3.447 -9.958 1.00 85.38 105 GLN A C 1
ATOM 830 O O . GLN A 1 105 ? -2.235 3.318 -10.842 1.00 85.38 105 GLN A O 1
ATOM 835 N N . VAL A 1 106 ? -3.082 4.488 -9.120 1.00 83.50 106 VAL A N 1
ATOM 836 C CA . VAL A 1 106 ? -2.098 5.576 -9.202 1.00 83.50 106 VAL A CA 1
ATOM 837 C C . VAL A 1 106 ? -0.693 5.054 -8.914 1.00 83.50 106 VAL A C 1
ATOM 839 O O . VAL A 1 106 ? 0.216 5.285 -9.711 1.00 83.50 106 VAL A O 1
ATOM 842 N N . THR A 1 107 ? -0.509 4.306 -7.822 1.00 79.88 107 THR A N 1
ATOM 843 C CA . THR A 1 107 ? 0.798 3.729 -7.483 1.00 79.88 107 THR A CA 1
ATOM 844 C C . THR A 1 107 ? 1.284 2.792 -8.587 1.00 79.88 107 THR A C 1
ATOM 846 O O . THR A 1 107 ? 2.416 2.918 -9.053 1.00 79.88 107 THR A O 1
ATOM 849 N N . LEU A 1 108 ? 0.421 1.896 -9.069 1.00 81.81 108 LEU A N 1
ATOM 850 C CA . LEU A 1 108 ? 0.761 0.949 -10.125 1.00 81.81 108 LEU A CA 1
ATOM 851 C C . LEU A 1 108 ? 1.152 1.645 -11.436 1.00 81.81 108 LEU A C 1
ATOM 853 O O . LEU A 1 108 ? 2.125 1.240 -12.075 1.00 81.81 108 LEU A O 1
ATOM 857 N N . ALA A 1 109 ? 0.411 2.679 -11.838 1.00 84.56 109 ALA A N 1
ATOM 858 C CA . ALA A 1 109 ? 0.689 3.430 -13.056 1.00 84.56 109 ALA A CA 1
ATOM 859 C C . ALA A 1 109 ? 2.086 4.064 -13.021 1.00 84.56 109 ALA A C 1
ATOM 861 O O . ALA A 1 109 ? 2.814 3.975 -14.008 1.00 84.56 109 ALA A O 1
ATOM 862 N N . ILE A 1 110 ? 2.489 4.629 -11.877 1.00 84.06 110 ILE A N 1
ATOM 863 C CA . ILE A 1 110 ? 3.816 5.237 -11.701 1.00 84.06 110 ILE A CA 1
ATOM 864 C C . ILE A 1 110 ? 4.924 4.202 -11.937 1.00 84.06 110 ILE A C 1
ATOM 866 O O . ILE A 1 110 ? 5.802 4.425 -12.770 1.00 84.06 110 ILE A O 1
ATOM 870 N N . TYR A 1 111 ? 4.869 3.051 -11.259 1.00 84.31 111 TYR A N 1
ATOM 871 C CA . TYR A 1 111 ? 5.889 2.009 -11.429 1.00 84.31 111 TYR A CA 1
ATOM 872 C C . TYR A 1 111 ? 5.899 1.434 -12.849 1.00 84.31 111 TYR A C 1
ATOM 874 O O . TYR A 1 111 ? 6.970 1.182 -13.395 1.00 84.31 111 TYR A O 1
ATOM 882 N N . ARG A 1 112 ? 4.730 1.269 -13.479 1.00 84.56 112 ARG A N 1
ATOM 883 C CA . ARG A 1 112 ? 4.635 0.715 -14.837 1.00 84.56 112 ARG A CA 1
ATOM 884 C C . ARG A 1 112 ? 5.165 1.643 -15.914 1.00 84.56 112 ARG A C 1
ATOM 886 O O . ARG A 1 112 ? 5.841 1.168 -16.817 1.00 84.56 112 ARG A O 1
ATOM 893 N N . ILE A 1 113 ? 4.924 2.948 -15.808 1.00 87.88 113 ILE A N 1
ATOM 894 C CA . ILE A 1 113 ? 5.523 3.918 -16.734 1.00 87.88 113 ILE A CA 1
ATOM 895 C C . ILE A 1 113 ? 7.048 3.801 -16.690 1.00 87.88 113 ILE A C 1
ATOM 897 O O . ILE A 1 113 ? 7.691 3.739 -17.734 1.00 87.88 113 ILE A O 1
ATOM 901 N N . LEU A 1 114 ? 7.627 3.698 -15.492 1.00 87.88 114 LEU A N 1
ATOM 902 C CA . LEU A 1 114 ? 9.073 3.568 -15.325 1.00 87.88 114 LEU A CA 1
ATOM 903 C C . LEU A 1 114 ? 9.606 2.242 -15.881 1.00 87.88 114 LEU A C 1
ATOM 905 O O . LEU A 1 114 ? 10.651 2.239 -16.531 1.00 87.88 114 LEU A O 1
ATOM 909 N N . THR A 1 115 ? 8.899 1.125 -15.684 1.00 86.81 115 THR A N 1
ATOM 910 C CA . THR A 1 115 ? 9.353 -0.167 -16.217 1.00 86.81 115 THR A CA 1
ATOM 911 C C . THR A 1 115 ? 9.153 -0.313 -17.719 1.00 86.81 115 THR A C 1
ATOM 913 O O . THR A 1 115 ? 10.016 -0.900 -18.361 1.00 86.81 115 THR A O 1
ATOM 916 N N . TRP A 1 116 ? 8.114 0.271 -18.319 1.00 88.12 116 TRP A N 1
ATOM 917 C CA . TRP A 1 116 ? 7.954 0.302 -19.780 1.00 88.12 116 TRP A CA 1
ATOM 918 C C . TRP A 1 116 ? 9.080 1.054 -20.486 1.00 88.12 116 TRP A C 1
ATOM 920 O O . TRP A 1 116 ? 9.457 0.698 -21.600 1.00 88.12 116 TRP A O 1
ATOM 930 N N . LEU A 1 117 ? 9.632 2.079 -19.834 1.00 86.56 117 LEU A N 1
ATOM 931 C CA . LEU A 1 117 ? 10.752 2.858 -20.362 1.00 86.56 117 LEU A CA 1
ATOM 932 C C . LEU A 1 117 ? 12.102 2.129 -20.254 1.00 86.56 117 LEU A C 1
ATOM 934 O O . LEU A 1 117 ? 13.056 2.542 -20.909 1.00 86.56 117 LEU A O 1
ATOM 938 N N . ALA A 1 118 ? 12.201 1.082 -19.429 1.00 86.94 118 ALA A N 1
ATOM 939 C CA . ALA A 1 118 ? 13.479 0.469 -19.054 1.00 86.94 118 ALA A CA 1
ATOM 940 C C . ALA A 1 118 ? 13.585 -1.036 -19.325 1.00 86.94 118 ALA A C 1
ATOM 942 O O . ALA A 1 118 ? 14.682 -1.561 -19.463 1.00 86.94 118 ALA A O 1
ATOM 943 N N . ILE A 1 119 ? 12.467 -1.760 -19.345 1.00 85.69 119 ILE A N 1
ATOM 944 C CA . ILE A 1 119 ? 12.444 -3.224 -19.364 1.00 85.69 119 ILE A CA 1
ATOM 945 C C . ILE A 1 119 ? 11.620 -3.678 -20.579 1.00 85.69 119 ILE A C 1
ATOM 947 O O . ILE A 1 119 ? 10.388 -3.680 -20.518 1.00 85.69 119 ILE A O 1
ATOM 951 N N . PRO A 1 120 ? 12.266 -4.103 -21.682 1.00 80.75 120 PRO A N 1
ATOM 952 C CA . PRO A 1 120 ? 11.580 -4.455 -22.932 1.00 80.75 120 PRO A CA 1
ATOM 953 C C . PRO A 1 120 ? 10.611 -5.639 -22.827 1.00 80.75 120 PRO A C 1
ATOM 955 O O . PRO A 1 120 ? 9.685 -5.753 -23.622 1.00 80.75 120 PRO A O 1
ATOM 958 N N . SER A 1 121 ? 10.813 -6.529 -21.852 1.00 78.75 121 SER A N 1
ATOM 959 C CA . SER A 1 121 ? 9.969 -7.707 -21.614 1.00 78.75 121 SER A CA 1
ATOM 960 C C . SER A 1 121 ? 8.682 -7.399 -20.844 1.00 78.75 121 SER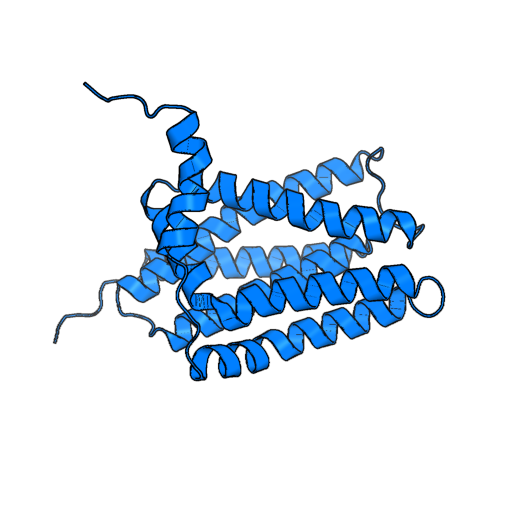 A C 1
ATOM 962 O O . SER A 1 121 ? 7.949 -8.319 -20.476 1.00 78.75 121 SER A O 1
ATOM 964 N N . THR A 1 122 ? 8.404 -6.125 -20.562 1.00 81.94 122 THR A N 1
ATOM 965 C CA . THR A 1 122 ? 7.219 -5.749 -19.798 1.00 81.94 122 THR A CA 1
ATOM 966 C C . THR A 1 122 ? 5.931 -5.885 -20.602 1.00 81.94 122 THR A C 1
ATOM 968 O O . THR A 1 122 ? 5.892 -5.631 -21.802 1.00 81.94 122 THR A O 1
ATOM 971 N N . ILE A 1 123 ? 4.844 -6.281 -19.935 1.00 80.44 123 ILE A N 1
ATOM 972 C CA . ILE A 1 123 ? 3.511 -6.332 -20.551 1.00 80.44 123 ILE A CA 1
ATOM 973 C C . ILE A 1 123 ? 3.026 -4.897 -20.816 1.00 80.44 123 ILE A C 1
ATOM 975 O O . ILE A 1 123 ? 2.907 -4.085 -19.893 1.00 80.44 123 ILE A O 1
ATOM 979 N N . LEU A 1 124 ? 2.721 -4.595 -22.078 1.00 84.75 124 LEU A N 1
ATOM 980 C CA . LEU A 1 124 ? 2.418 -3.244 -22.569 1.00 84.75 124 LEU A CA 1
ATOM 981 C C . LEU A 1 124 ? 0.908 -2.953 -22.559 1.00 84.75 124 LEU A C 1
ATOM 983 O O . LEU A 1 124 ? 0.109 -3.879 -22.715 1.00 84.75 124 LEU A O 1
ATOM 987 N N . PRO A 1 125 ? 0.476 -1.683 -22.432 1.00 86.12 125 PRO A N 1
ATOM 988 C CA . PRO A 1 125 ? -0.933 -1.342 -22.214 1.00 86.12 125 PRO A CA 1
ATOM 989 C C . PRO A 1 125 ? -1.835 -1.600 -23.428 1.00 86.12 125 PRO A C 1
ATOM 991 O O . PRO A 1 125 ? -3.054 -1.601 -23.300 1.00 86.12 125 PRO A O 1
ATOM 994 N N . TRP A 1 126 ? -1.270 -1.852 -24.608 1.00 86.94 126 TRP A N 1
ATOM 995 C CA . TRP A 1 126 ? -2.026 -2.260 -25.798 1.00 86.94 126 TRP A CA 1
ATOM 996 C C . TRP A 1 126 ? -2.267 -3.775 -25.887 1.00 86.94 126 TRP A C 1
ATOM 998 O O . TRP A 1 126 ? -2.930 -4.237 -26.812 1.00 86.94 126 TRP A O 1
ATOM 1008 N N . GLN A 1 127 ? -1.742 -4.571 -24.951 1.00 87.19 127 GLN A N 1
ATOM 1009 C CA . GLN A 1 127 ? -1.929 -6.023 -24.929 1.00 87.19 127 GLN A CA 1
ATOM 1010 C C . GLN A 1 127 ? -3.154 -6.404 -24.085 1.00 87.19 127 GLN A C 1
ATOM 1012 O O . GLN A 1 127 ? -3.344 -5.893 -22.987 1.00 87.19 127 GLN A O 1
ATOM 1017 N N . ALA A 1 128 ? -3.968 -7.366 -24.530 1.00 89.94 128 ALA A N 1
ATOM 1018 C CA . ALA A 1 128 ? -5.137 -7.817 -23.759 1.00 89.94 128 ALA A CA 1
ATOM 1019 C C . ALA A 1 128 ? -4.762 -8.409 -22.383 1.00 89.94 128 ALA A C 1
ATOM 1021 O O . ALA A 1 128 ? -5.479 -8.216 -21.399 1.00 89.94 128 ALA A O 1
ATOM 1022 N N . ALA A 1 129 ? -3.607 -9.083 -22.300 1.00 87.25 129 ALA A N 1
ATOM 1023 C CA . ALA A 1 129 ? -3.072 -9.618 -21.048 1.00 87.25 129 ALA A CA 1
ATOM 1024 C C . ALA A 1 129 ? -2.858 -8.521 -19.990 1.00 87.25 129 ALA A C 1
ATOM 1026 O O . ALA A 1 129 ? -3.152 -8.748 -18.820 1.00 87.25 129 ALA A O 1
ATOM 1027 N N . TYR A 1 130 ? -2.446 -7.316 -20.407 1.00 87.12 130 TYR A N 1
ATOM 1028 C CA . TYR A 1 130 ? -2.292 -6.166 -19.517 1.00 87.12 130 TYR A CA 1
ATOM 1029 C C . TYR A 1 130 ? -3.586 -5.860 -18.775 1.00 87.12 130 TYR A C 1
ATOM 1031 O O . TYR A 1 130 ? -3.599 -5.813 -17.548 1.00 87.12 130 TYR A O 1
ATOM 1039 N N . TRP A 1 131 ? -4.672 -5.661 -19.523 1.00 88.00 131 TRP A N 1
ATOM 1040 C CA . TRP A 1 131 ? -5.946 -5.231 -18.959 1.00 88.00 131 TRP A CA 1
ATOM 1041 C C . TRP A 1 131 ? -6.556 -6.307 -18.080 1.00 88.00 131 TRP A C 1
ATOM 1043 O O . TRP A 1 131 ? -7.014 -5.995 -16.988 1.00 88.00 131 TRP A O 1
ATOM 1053 N N . ARG A 1 132 ? -6.476 -7.575 -18.497 1.00 90.38 132 ARG A N 1
ATOM 1054 C CA . ARG A 1 132 ? -6.887 -8.705 -17.658 1.00 90.38 132 ARG A CA 1
ATOM 1055 C C . ARG A 1 132 ? -6.168 -8.672 -16.309 1.00 90.38 132 ARG A C 1
ATOM 1057 O O . ARG A 1 132 ? -6.822 -8.693 -15.268 1.00 90.38 132 ARG A O 1
ATOM 1064 N N . ASP A 1 133 ? -4.839 -8.610 -16.330 1.00 88.38 133 ASP A N 1
ATOM 1065 C CA . ASP A 1 133 ? -4.039 -8.723 -15.114 1.00 88.38 133 ASP A CA 1
ATOM 1066 C C . ASP A 1 133 ? -4.234 -7.493 -14.218 1.00 88.38 133 ASP A C 1
ATOM 1068 O O . ASP A 1 133 ? -4.500 -7.638 -13.030 1.00 88.38 133 ASP A O 1
ATOM 1072 N N . VAL A 1 134 ? -4.222 -6.278 -14.778 1.00 87.38 134 VAL A N 1
ATOM 1073 C CA . VAL A 1 134 ? -4.501 -5.044 -14.020 1.00 87.38 134 VAL A CA 1
ATOM 1074 C C . VAL A 1 134 ? -5.887 -5.076 -13.399 1.00 87.38 134 VAL A C 1
ATOM 1076 O O . VAL A 1 134 ? -6.020 -4.779 -12.216 1.00 87.38 134 VAL A O 1
ATOM 1079 N N . SER A 1 135 ? -6.920 -5.433 -14.163 1.00 88.06 135 SER A N 1
ATOM 1080 C CA . SER A 1 135 ? -8.293 -5.444 -13.661 1.00 88.06 135 SER A CA 1
ATOM 1081 C C . SER A 1 135 ? -8.461 -6.424 -12.506 1.00 88.06 135 SER A C 1
ATOM 1083 O O . SER A 1 135 ? -9.046 -6.051 -11.491 1.00 88.06 135 SER A O 1
ATOM 1085 N N . ILE A 1 136 ? -7.916 -7.640 -12.614 1.00 90.12 136 ILE A N 1
ATOM 1086 C CA . ILE A 1 136 ? -7.976 -8.627 -11.527 1.00 90.12 136 ILE A CA 1
ATOM 1087 C C . ILE A 1 136 ? -7.254 -8.091 -10.293 1.00 90.12 136 ILE A C 1
ATOM 1089 O O . ILE A 1 136 ? -7.826 -8.071 -9.205 1.00 90.12 136 ILE A O 1
ATOM 1093 N N . VAL A 1 137 ? -6.016 -7.628 -10.461 1.00 88.44 137 VAL A N 1
ATOM 1094 C CA . VAL A 1 137 ? -5.166 -7.184 -9.352 1.00 88.44 137 VAL A CA 1
ATOM 1095 C C . VAL A 1 137 ? -5.771 -5.995 -8.635 1.00 88.44 137 VAL A C 1
ATOM 1097 O O . VAL A 1 137 ? -5.819 -5.964 -7.408 1.00 88.44 137 VAL A O 1
ATOM 1100 N N . VAL A 1 138 ? -6.281 -5.034 -9.393 1.00 88.31 138 VAL A N 1
ATOM 1101 C CA . VAL A 1 138 ? -6.860 -3.823 -8.836 1.00 88.31 138 VAL A CA 1
ATOM 1102 C C . VAL A 1 138 ? -8.188 -4.125 -8.156 1.00 88.31 138 VAL A C 1
ATOM 1104 O O . VAL A 1 138 ? -8.380 -3.697 -7.021 1.00 88.31 138 VAL A O 1
ATOM 1107 N N . VAL A 1 139 ? -9.097 -4.871 -8.787 1.00 90.75 139 VAL A N 1
ATOM 1108 C CA . VAL A 1 139 ? -10.413 -5.152 -8.193 1.00 90.75 139 VAL A CA 1
ATOM 1109 C C . VAL A 1 139 ? -10.276 -6.079 -6.988 1.00 90.75 139 VAL A C 1
ATOM 1111 O O . VAL A 1 139 ? -10.693 -5.711 -5.889 1.00 90.75 139 VAL A O 1
ATOM 1114 N N . ALA A 1 140 ? -9.661 -7.252 -7.163 1.00 91.44 140 ALA A N 1
ATOM 1115 C CA . ALA A 1 140 ? -9.515 -8.216 -6.077 1.00 91.44 140 ALA A CA 1
ATOM 1116 C C . ALA A 1 140 ? -8.605 -7.669 -4.970 1.00 91.44 140 ALA A C 1
ATOM 1118 O O . ALA A 1 140 ? -8.974 -7.732 -3.799 1.00 91.44 140 ALA A O 1
ATOM 1119 N N . GLY A 1 141 ? -7.483 -7.036 -5.329 1.00 89.44 141 GLY A N 1
ATOM 1120 C CA . GLY A 1 141 ? -6.566 -6.437 -4.360 1.00 89.44 141 GLY A CA 1
ATOM 1121 C C . GLY A 1 141 ? -7.202 -5.311 -3.545 1.00 89.44 141 GLY A C 1
ATOM 1122 O O . GLY A 1 141 ? -6.981 -5.235 -2.339 1.00 89.44 141 GLY A O 1
ATOM 1123 N N . SER A 1 142 ? -8.050 -4.473 -4.151 1.00 91.06 142 SER A N 1
ATOM 1124 C CA . SER A 1 142 ? -8.732 -3.392 -3.418 1.00 91.06 142 SER A CA 1
ATOM 1125 C C . SER A 1 142 ? -9.827 -3.911 -2.495 1.00 91.06 142 SER A C 1
ATOM 1127 O O . SER A 1 142 ? -9.964 -3.426 -1.369 1.00 91.06 142 SER A O 1
ATOM 1129 N N . VAL A 1 143 ? -10.603 -4.904 -2.944 1.00 92.81 143 VAL A N 1
ATOM 1130 C CA . VAL A 1 143 ? -11.648 -5.538 -2.128 1.00 92.81 143 VAL A CA 1
ATOM 1131 C C . VAL A 1 143 ? -11.023 -6.251 -0.932 1.00 92.81 143 VAL A C 1
ATOM 1133 O O . VAL A 1 143 ? -11.377 -5.943 0.208 1.00 92.81 143 VAL A O 1
ATOM 1136 N N . SER A 1 144 ? -10.055 -7.144 -1.156 1.00 92.56 144 SER A N 1
ATOM 1137 C CA . SER A 1 144 ? -9.394 -7.865 -0.064 1.00 92.56 144 SER A CA 1
ATOM 1138 C C . SER A 1 144 ? -8.591 -6.925 0.822 1.00 92.56 144 SER A C 1
ATOM 1140 O O . SER A 1 144 ? -8.693 -7.019 2.040 1.00 92.56 144 SER A O 1
ATOM 1142 N N . GLY A 1 145 ? -7.880 -5.950 0.252 1.00 91.00 145 GLY A N 1
ATOM 1143 C CA . GLY A 1 145 ? -7.170 -4.934 1.025 1.00 91.00 145 GLY A CA 1
ATOM 1144 C C . GLY A 1 145 ? -8.107 -4.189 1.981 1.00 91.00 145 GLY A C 1
ATOM 1145 O O . GLY A 1 145 ? -7.781 -3.992 3.154 1.00 91.00 145 GLY A O 1
ATOM 1146 N N . THR A 1 146 ? -9.317 -3.855 1.526 1.00 93.25 146 THR A N 1
ATOM 1147 C CA . THR A 1 146 ? -10.355 -3.240 2.367 1.00 93.25 146 THR A CA 1
ATOM 1148 C C . THR A 1 146 ? -10.846 -4.196 3.455 1.00 93.25 146 THR A C 1
ATOM 1150 O O . THR A 1 146 ? -10.951 -3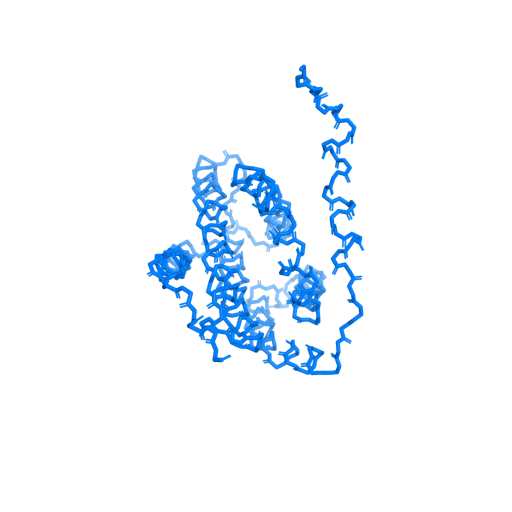.796 4.616 1.00 93.25 146 THR A O 1
ATOM 1153 N N . LEU A 1 147 ? -11.099 -5.467 3.124 1.00 94.75 147 LEU A N 1
ATOM 1154 C CA . LEU A 1 147 ? -11.451 -6.497 4.110 1.00 94.75 147 LEU A CA 1
ATOM 1155 C C . LEU A 1 147 ? -10.364 -6.644 5.184 1.00 94.75 147 LEU A C 1
ATOM 1157 O O . LEU A 1 147 ? -10.680 -6.611 6.373 1.00 94.75 147 LEU A O 1
ATOM 1161 N N . GLY A 1 148 ? -9.095 -6.716 4.783 1.00 93.38 148 GLY A N 1
ATOM 1162 C CA . GLY A 1 148 ? -7.953 -6.807 5.688 1.00 93.38 148 GLY A CA 1
ATOM 1163 C C . GLY A 1 148 ? -7.852 -5.602 6.625 1.00 93.38 148 GLY A C 1
ATOM 1164 O O . GLY A 1 148 ? -7.691 -5.787 7.831 1.00 93.38 148 GLY A O 1
ATOM 1165 N N . TYR A 1 149 ? -8.042 -4.371 6.123 1.00 91.62 149 TYR A N 1
ATOM 1166 C CA . TYR A 1 149 ? -8.063 -3.169 6.974 1.00 91.62 149 TYR A CA 1
ATOM 1167 C C . TYR A 1 149 ? -9.199 -3.213 7.996 1.00 91.62 149 TYR A C 1
ATOM 1169 O O . TYR A 1 149 ? -8.977 -2.963 9.180 1.00 91.62 149 TYR A O 1
ATOM 1177 N N . ARG A 1 150 ? -10.416 -3.557 7.563 1.00 92.06 150 ARG A N 1
ATOM 1178 C CA . ARG A 1 150 ? -11.576 -3.621 8.464 1.00 92.06 150 ARG A CA 1
ATOM 1179 C C . ARG A 1 150 ? -11.440 -4.739 9.491 1.00 92.06 150 ARG A C 1
ATOM 1181 O O . ARG A 1 150 ? -11.785 -4.526 10.647 1.00 92.06 150 ARG A O 1
ATOM 1188 N N . GLY A 1 151 ? -10.903 -5.894 9.100 1.00 94.19 151 GLY A N 1
ATOM 1189 C CA . GLY A 1 151 ? -10.592 -6.993 10.013 1.00 94.19 151 GLY A CA 1
ATOM 1190 C C . GLY A 1 151 ? -9.567 -6.600 11.069 1.00 94.19 151 GLY A C 1
ATOM 1191 O O . GLY A 1 151 ? -9.784 -6.818 12.261 1.00 94.19 151 GLY A O 1
ATOM 1192 N N . LEU A 1 152 ? -8.478 -5.962 10.636 1.00 94.25 152 LEU A N 1
ATOM 1193 C CA . LEU A 1 152 ? -7.407 -5.515 11.517 1.00 94.25 152 LEU A CA 1
ATOM 1194 C C . LEU A 1 152 ? -7.896 -4.460 12.517 1.00 94.25 152 LEU A C 1
ATOM 1196 O O . LEU A 1 152 ? -7.604 -4.557 13.709 1.00 94.25 152 LEU A O 1
ATOM 1200 N N . ASN A 1 153 ? -8.681 -3.492 12.042 1.00 92.44 153 ASN A N 1
ATOM 1201 C CA . ASN A 1 153 ? -9.298 -2.477 12.892 1.00 92.44 153 ASN A CA 1
ATOM 1202 C C . ASN A 1 153 ? -10.304 -3.112 13.858 1.00 92.44 153 ASN A C 1
ATOM 1204 O O . ASN A 1 153 ? -10.228 -2.858 15.051 1.00 92.44 153 ASN A O 1
ATOM 1208 N N . ALA A 1 154 ? -11.146 -4.043 13.399 1.00 93.75 154 ALA A N 1
ATOM 1209 C CA . ALA A 1 154 ? -12.081 -4.747 14.274 1.00 93.75 154 ALA A CA 1
ATOM 1210 C C . ALA A 1 154 ? -11.372 -5.515 15.402 1.00 93.75 154 ALA A C 1
ATOM 1212 O O . ALA A 1 154 ? -11.856 -5.526 16.531 1.00 93.75 154 ALA A O 1
ATOM 1213 N N . LEU A 1 155 ? -10.224 -6.149 15.134 1.00 94.75 155 LEU A N 1
ATOM 1214 C CA . LEU A 1 155 ? -9.425 -6.801 16.178 1.00 94.75 155 LEU A CA 1
ATOM 1215 C C . LEU A 1 155 ? -8.899 -5.805 17.213 1.00 94.75 155 LEU A C 1
ATOM 1217 O O . LEU A 1 155 ? -8.887 -6.113 18.409 1.00 94.75 155 LEU A O 1
ATOM 1221 N N . TYR A 1 156 ? -8.456 -4.638 16.754 1.00 92.12 156 TYR A N 1
ATOM 1222 C CA . TYR A 1 156 ? -7.956 -3.575 17.614 1.00 92.12 156 TYR A CA 1
ATOM 1223 C C . TYR A 1 156 ? -9.076 -2.966 18.466 1.00 92.12 156 TYR A C 1
ATOM 1225 O O . TYR A 1 156 ? -8.966 -2.956 19.690 1.00 92.12 156 TYR A O 1
ATOM 1233 N N . ASP A 1 157 ? -10.192 -2.583 17.846 1.00 91.19 157 ASP A N 1
ATOM 1234 C CA . ASP A 1 157 ? -11.344 -1.957 18.506 1.00 91.19 157 ASP A CA 1
ATOM 1235 C C . ASP A 1 157 ? -11.988 -2.891 19.540 1.00 91.19 157 ASP A C 1
ATOM 1237 O O . ASP A 1 157 ? -12.433 -2.469 20.605 1.00 91.19 157 ASP A O 1
ATOM 1241 N N . LYS A 1 158 ? -11.981 -4.203 19.273 1.00 93.81 158 LYS A N 1
ATOM 1242 C CA . LYS A 1 158 ? -12.440 -5.238 20.215 1.00 93.81 158 LYS A CA 1
ATOM 1243 C C . LYS A 1 158 ? -11.433 -5.530 21.337 1.00 93.81 158 LYS A C 1
ATOM 1245 O O . LYS A 1 158 ? -11.684 -6.421 22.152 1.00 93.81 158 LYS A O 1
ATOM 1250 N N . GLY A 1 159 ? -10.282 -4.856 21.366 1.00 92.12 159 GLY A N 1
ATOM 1251 C CA . GLY A 1 159 ? -9.224 -5.040 22.362 1.00 92.12 159 GLY A CA 1
ATOM 1252 C C . GLY A 1 159 ? -8.515 -6.397 22.287 1.00 92.12 159 GLY A C 1
ATOM 1253 O O . GLY A 1 159 ? -7.933 -6.848 23.281 1.00 92.12 159 GLY A O 1
ATOM 1254 N N . ARG A 1 160 ? -8.592 -7.093 21.142 1.00 94.31 160 ARG A N 1
ATOM 1255 C CA . ARG A 1 160 ? -7.950 -8.407 20.942 1.00 94.31 160 ARG A CA 1
ATOM 1256 C C . ARG A 1 160 ? -6.475 -8.294 20.623 1.00 94.31 160 ARG A C 1
ATOM 1258 O O . ARG A 1 160 ? -5.711 -9.170 21.014 1.00 94.31 160 ARG A O 1
ATOM 1265 N N . ILE A 1 161 ? -6.091 -7.216 19.956 1.00 93.25 161 ILE A N 1
ATOM 1266 C CA . ILE A 1 161 ? -4.701 -6.893 19.667 1.00 93.25 161 ILE A CA 1
ATOM 1267 C C . ILE A 1 161 ? -4.388 -5.493 20.188 1.00 93.25 161 ILE A C 1
ATOM 1269 O O . ILE A 1 161 ? -5.245 -4.613 20.183 1.00 93.25 161 ILE A O 1
ATOM 1273 N N . GLY A 1 162 ? -3.155 -5.291 20.648 1.00 87.44 162 GLY A N 1
ATOM 1274 C CA . GLY A 1 162 ? -2.662 -3.961 20.999 1.00 87.44 162 GLY A CA 1
ATOM 1275 C C . GLY A 1 162 ? -2.208 -3.178 19.765 1.00 87.44 162 GLY A C 1
ATOM 1276 O O . GLY A 1 162 ? -2.066 -3.736 18.673 1.00 87.44 162 GLY A O 1
ATOM 1277 N N . ARG A 1 163 ? -1.898 -1.891 19.961 1.00 81.56 163 ARG A N 1
ATOM 1278 C CA . ARG A 1 163 ? -1.387 -0.992 18.909 1.00 81.56 163 ARG A CA 1
ATOM 1279 C C . ARG A 1 163 ? -0.164 -1.575 18.192 1.00 81.56 163 ARG A C 1
ATOM 1281 O O . ARG A 1 163 ? -0.131 -1.588 16.971 1.00 81.56 163 ARG A O 1
ATOM 1288 N N . HIS A 1 164 ? 0.793 -2.134 18.934 1.00 78.31 164 HIS A N 1
ATOM 1289 C CA . HIS A 1 164 ? 2.013 -2.711 18.354 1.00 78.31 164 HIS A CA 1
ATOM 1290 C C . HIS A 1 164 ? 1.734 -3.910 17.442 1.00 78.31 164 HIS A C 1
ATOM 1292 O O . HIS A 1 164 ? 2.242 -3.971 16.327 1.00 78.31 164 HIS A O 1
ATOM 1298 N N . THR A 1 165 ? 0.880 -4.840 17.874 1.00 85.94 165 THR A N 1
ATOM 1299 C CA . THR A 1 165 ? 0.479 -5.990 17.051 1.00 85.94 165 THR A CA 1
ATOM 1300 C C . THR A 1 165 ? -0.272 -5.537 15.800 1.00 85.94 165 THR A C 1
ATOM 1302 O O . THR A 1 165 ? -0.007 -6.050 14.716 1.00 85.94 165 THR A O 1
ATOM 1305 N N . ARG A 1 166 ? -1.158 -4.536 15.927 1.00 85.50 166 ARG A N 1
ATOM 1306 C CA . ARG A 1 166 ? -1.851 -3.916 14.786 1.00 85.50 166 ARG A CA 1
ATOM 1307 C C . ARG A 1 166 ? -0.848 -3.354 13.775 1.00 85.50 166 ARG A C 1
ATOM 1309 O O . ARG A 1 166 ? -0.954 -3.643 12.587 1.00 85.50 166 ARG A O 1
ATOM 1316 N N . SER A 1 167 ? 0.150 -2.599 14.238 1.00 78.69 167 SER A N 1
ATOM 1317 C CA . SER A 1 167 ? 1.221 -2.061 13.391 1.00 78.69 167 SER A CA 1
ATOM 1318 C C . SER A 1 167 ? 2.034 -3.162 12.709 1.00 78.69 167 SER A C 1
ATOM 1320 O O . SER A 1 167 ? 2.233 -3.084 11.503 1.00 78.69 167 SER A O 1
ATOM 1322 N N . HIS A 1 168 ? 2.440 -4.216 13.422 1.00 79.94 168 HIS A N 1
ATOM 1323 C CA . HIS A 1 168 ? 3.214 -5.316 12.830 1.00 79.94 168 HIS A CA 1
ATOM 1324 C C . HIS A 1 168 ? 2.449 -6.096 11.762 1.00 79.94 168 HIS A C 1
ATOM 1326 O O . HIS A 1 168 ? 3.004 -6.397 10.707 1.00 79.94 168 HIS A O 1
ATOM 1332 N N . ILE A 1 169 ? 1.166 -6.387 11.996 1.00 87.94 169 ILE A N 1
ATOM 1333 C CA . ILE A 1 169 ? 0.332 -7.041 10.983 1.00 87.94 169 ILE A CA 1
ATOM 1334 C C . ILE A 1 169 ? 0.234 -6.149 9.742 1.00 87.94 169 ILE A C 1
ATOM 1336 O O . ILE A 1 169 ? 0.429 -6.637 8.633 1.00 87.94 169 ILE A O 1
ATOM 1340 N N . GLN A 1 170 ? 0.008 -4.841 9.914 1.00 84.94 170 GLN A N 1
ATOM 1341 C CA . GLN A 1 170 ? -0.031 -3.907 8.787 1.00 84.94 170 GLN A CA 1
ATOM 1342 C C . GLN A 1 170 ? 1.293 -3.856 8.019 1.00 84.94 170 GLN A C 1
ATOM 1344 O O . GLN A 1 170 ? 1.281 -3.880 6.795 1.00 84.94 170 GLN A O 1
ATOM 1349 N N . GLN A 1 171 ? 2.424 -3.848 8.720 1.00 76.31 171 GLN A N 1
ATOM 1350 C CA . GLN A 1 171 ? 3.745 -3.863 8.091 1.00 76.31 171 GLN A CA 1
ATOM 1351 C C . GLN A 1 171 ? 3.951 -5.121 7.239 1.00 76.31 171 GLN A C 1
ATOM 1353 O O . GLN A 1 171 ? 4.454 -5.024 6.122 1.00 76.31 171 GLN A O 1
ATOM 1358 N N . GLY A 1 172 ? 3.505 -6.285 7.726 1.00 80.38 172 GLY A N 1
ATOM 1359 C CA . GLY A 1 172 ? 3.505 -7.522 6.944 1.00 80.38 172 GLY A CA 1
ATOM 1360 C C . GLY A 1 172 ? 2.662 -7.407 5.672 1.00 80.38 172 GLY A C 1
ATOM 1361 O O . GLY A 1 172 ? 3.121 -7.799 4.603 1.00 80.38 172 GLY A O 1
ATOM 1362 N N . ARG A 1 173 ? 1.463 -6.810 5.758 1.00 86.50 173 ARG A N 1
ATOM 1363 C CA . ARG A 1 173 ? 0.593 -6.569 4.587 1.00 86.50 173 ARG A CA 1
ATOM 1364 C C . ARG A 1 173 ? 1.285 -5.689 3.548 1.00 86.50 173 ARG A C 1
ATOM 1366 O O . ARG A 1 173 ? 1.290 -6.024 2.367 1.00 86.50 173 ARG A O 1
ATOM 1373 N N . ASP A 1 174 ? 1.896 -4.599 3.997 1.00 76.94 174 ASP A N 1
ATOM 1374 C CA . ASP A 1 174 ? 2.572 -3.661 3.106 1.00 76.94 174 ASP A CA 1
ATOM 1375 C C . ASP A 1 174 ? 3.809 -4.288 2.443 1.00 76.94 174 ASP A C 1
ATOM 1377 O O . ASP A 1 174 ? 4.062 -4.027 1.273 1.00 76.94 174 ASP A O 1
ATOM 1381 N N . LEU A 1 175 ? 4.545 -5.163 3.142 1.00 77.19 175 LEU A N 1
ATOM 1382 C CA . LEU A 1 175 ? 5.669 -5.899 2.555 1.00 77.19 175 LEU A CA 1
ATOM 1383 C C . LEU A 1 175 ? 5.218 -6.752 1.362 1.00 77.19 175 LEU A C 1
ATOM 1385 O O . LEU A 1 175 ? 5.843 -6.707 0.301 1.00 77.19 175 LEU A O 1
ATOM 1389 N N . PHE A 1 176 ? 4.126 -7.510 1.511 1.00 79.56 176 PHE A N 1
ATOM 1390 C CA . PHE A 1 176 ? 3.570 -8.286 0.399 1.00 79.56 176 PHE A CA 1
ATOM 1391 C C . PHE A 1 176 ? 3.151 -7.381 -0.757 1.00 79.56 176 PHE A C 1
ATOM 1393 O O . PHE A 1 176 ? 3.441 -7.703 -1.908 1.00 79.56 176 PHE A O 1
ATOM 1400 N N . LEU A 1 177 ? 2.532 -6.238 -0.456 1.00 76.75 177 LEU A N 1
ATOM 1401 C CA . LEU A 1 177 ? 2.123 -5.270 -1.465 1.00 76.75 177 LEU A CA 1
ATOM 1402 C C . LEU A 1 177 ? 3.323 -4.698 -2.234 1.00 76.75 177 LEU A C 1
ATOM 1404 O O . LEU A 1 177 ? 3.284 -4.631 -3.463 1.00 76.75 177 LEU A O 1
ATOM 1408 N N . ALA A 1 178 ? 4.396 -4.327 -1.536 1.00 76.06 178 ALA A N 1
ATOM 1409 C CA . ALA A 1 178 ? 5.612 -3.769 -2.121 1.00 76.06 178 ALA A CA 1
ATOM 1410 C C . ALA A 1 178 ? 6.324 -4.774 -3.042 1.00 76.06 178 ALA A C 1
ATOM 1412 O O . ALA A 1 178 ? 6.704 -4.447 -4.173 1.00 76.06 178 ALA A O 1
ATOM 1413 N N . LEU A 1 179 ? 6.458 -6.022 -2.579 1.00 75.75 179 LEU A N 1
ATOM 1414 C CA . LEU A 1 179 ? 7.070 -7.107 -3.346 1.00 75.75 179 LEU A CA 1
ATOM 1415 C C . LEU A 1 179 ? 6.219 -7.480 -4.561 1.00 75.75 179 LEU A C 1
ATOM 1417 O O . LEU A 1 179 ? 6.736 -7.537 -5.678 1.00 75.75 179 LEU A O 1
ATOM 1421 N N . ALA A 1 180 ? 4.913 -7.679 -4.363 1.00 78.00 180 ALA A N 1
ATOM 1422 C CA . ALA A 1 180 ? 3.990 -7.997 -5.444 1.00 78.00 180 ALA A CA 1
ATOM 1423 C C . ALA A 1 180 ? 3.978 -6.882 -6.497 1.00 78.00 180 ALA A C 1
ATOM 1425 O O . ALA A 1 180 ? 4.077 -7.178 -7.682 1.00 78.00 180 ALA A O 1
ATOM 1426 N N . SER A 1 181 ? 3.956 -5.610 -6.086 1.00 72.62 181 SER A N 1
ATOM 1427 C CA . SER A 1 181 ? 3.989 -4.466 -7.010 1.00 72.62 181 SER A CA 1
ATOM 1428 C C . SER A 1 181 ? 5.275 -4.430 -7.838 1.00 72.62 181 SER A C 1
ATOM 1430 O O . SER A 1 181 ? 5.216 -4.241 -9.053 1.00 72.62 181 SER A O 1
ATOM 1432 N N . SER A 1 182 ? 6.430 -4.680 -7.214 1.00 75.06 182 SER A N 1
ATOM 1433 C CA . SER A 1 182 ? 7.728 -4.684 -7.904 1.00 75.06 182 SER A CA 1
ATOM 1434 C C . SER A 1 182 ? 7.845 -5.826 -8.921 1.00 75.06 182 SER A C 1
ATOM 1436 O O . SER A 1 182 ? 8.304 -5.623 -10.044 1.00 75.06 182 SER A O 1
ATOM 1438 N N . ILE A 1 183 ? 7.373 -7.020 -8.557 1.00 80.06 183 ILE A N 1
ATOM 1439 C CA . ILE A 1 183 ? 7.397 -8.221 -9.410 1.00 80.06 183 ILE A CA 1
ATOM 1440 C C . ILE A 1 183 ? 6.360 -8.121 -10.539 1.00 80.06 183 ILE A C 1
ATOM 1442 O O . ILE A 1 183 ? 6.614 -8.530 -11.674 1.00 80.06 183 ILE A O 1
ATOM 1446 N N . PHE A 1 184 ? 5.199 -7.527 -10.254 1.00 77.69 184 PHE A N 1
ATOM 1447 C CA . PHE A 1 184 ? 4.173 -7.249 -11.253 1.00 77.69 184 PHE A CA 1
ATOM 1448 C C . PHE A 1 184 ? 4.644 -6.237 -12.296 1.00 77.69 184 PHE A C 1
ATOM 1450 O O . PHE A 1 184 ? 4.364 -6.389 -13.486 1.00 77.69 184 PHE A O 1
ATOM 1457 N N . ALA A 1 185 ? 5.355 -5.197 -11.856 1.00 74.69 185 ALA A N 1
ATOM 1458 C CA . ALA A 1 185 ? 5.891 -4.164 -12.731 1.00 74.69 185 ALA A CA 1
ATOM 1459 C C . ALA A 1 185 ? 7.042 -4.682 -13.610 1.00 74.69 185 ALA A C 1
ATOM 1461 O O . ALA A 1 185 ? 7.166 -4.236 -14.749 1.00 74.69 185 ALA A O 1
ATOM 1462 N N . SER A 1 186 ? 7.834 -5.650 -13.132 1.00 70.75 186 SER A N 1
ATOM 1463 C CA . SER A 1 186 ? 8.925 -6.280 -13.895 1.00 70.75 186 SER A CA 1
ATOM 1464 C C . SER A 1 186 ? 8.510 -7.500 -14.731 1.00 70.75 186 SER A C 1
ATOM 1466 O O . SER A 1 186 ? 9.345 -8.110 -15.391 1.00 70.75 186 SER A O 1
ATOM 1468 N N . SER A 1 187 ? 7.216 -7.837 -14.752 1.00 69.00 187 SER A N 1
ATOM 1469 C CA . SER A 1 187 ? 6.617 -8.889 -15.592 1.00 69.00 187 SER A CA 1
ATOM 1470 C C . SER A 1 187 ? 6.970 -10.346 -15.264 1.00 69.00 187 SER A C 1
ATOM 1472 O O . SER A 1 187 ? 6.732 -11.242 -16.073 1.00 69.00 187 SER A O 1
ATOM 1474 N N . SER A 1 188 ? 7.410 -10.635 -14.035 1.00 78.38 188 SER A N 1
ATOM 1475 C CA . SER A 1 188 ? 7.522 -12.018 -13.543 1.00 78.38 188 SER A CA 1
ATOM 1476 C C . SER A 1 188 ? 6.172 -12.527 -13.014 1.00 78.38 188 SER A C 1
ATOM 1478 O O . SER A 1 188 ? 5.923 -12.614 -11.810 1.00 78.38 188 SER A O 1
ATOM 1480 N N . MET A 1 189 ? 5.255 -12.833 -13.939 1.00 82.75 189 MET A N 1
ATOM 1481 C CA . MET A 1 189 ? 3.846 -13.105 -13.615 1.00 82.75 189 MET A CA 1
ATOM 1482 C C . MET A 1 189 ? 3.631 -14.326 -12.711 1.00 82.75 189 MET A C 1
ATOM 1484 O O . MET A 1 189 ? 2.735 -14.305 -11.875 1.00 82.75 189 MET A O 1
ATOM 1488 N N . HIS A 1 190 ? 4.448 -15.376 -12.816 1.00 85.06 190 HIS A N 1
ATOM 1489 C CA . HIS A 1 190 ? 4.299 -16.557 -11.954 1.00 85.06 190 HIS A CA 1
ATOM 1490 C C . HIS A 1 190 ? 4.562 -16.238 -10.478 1.00 85.06 190 HIS A C 1
ATOM 1492 O O . HIS A 1 190 ? 3.735 -16.551 -9.623 1.00 85.06 190 HIS A O 1
ATOM 1498 N N . LEU A 1 191 ? 5.684 -15.571 -10.185 1.00 84.38 191 LEU A N 1
ATOM 1499 C CA . LEU A 1 191 ? 6.005 -15.130 -8.825 1.00 84.38 191 LEU A CA 1
ATOM 1500 C C . LEU A 1 191 ? 4.980 -14.112 -8.327 1.00 84.38 191 LEU A C 1
ATOM 1502 O O . LEU A 1 191 ? 4.565 -14.172 -7.170 1.00 84.38 191 LEU A O 1
ATOM 1506 N N . PHE A 1 192 ? 4.534 -13.221 -9.217 1.00 88.75 192 PHE A N 1
ATOM 1507 C CA . PHE A 1 192 ? 3.494 -12.257 -8.900 1.00 88.75 192 PHE A CA 1
ATOM 1508 C C . PHE A 1 192 ? 2.207 -12.941 -8.434 1.00 88.75 192 PHE A C 1
ATOM 1510 O O . PHE A 1 192 ? 1.724 -12.633 -7.350 1.00 88.75 192 PHE A O 1
ATOM 1517 N N . TRP A 1 193 ? 1.660 -13.877 -9.215 1.00 90.94 193 TRP A N 1
ATOM 1518 C CA . TRP A 1 193 ? 0.384 -14.515 -8.889 1.00 90.94 193 TRP A CA 1
ATOM 1519 C C . TRP A 1 193 ? 0.440 -15.308 -7.583 1.00 90.94 193 TRP A C 1
ATOM 1521 O O . TRP A 1 193 ? -0.529 -15.288 -6.825 1.00 90.94 193 TRP A O 1
ATOM 1531 N N . ILE A 1 194 ? 1.579 -15.942 -7.279 1.00 90.81 194 ILE A N 1
ATOM 1532 C CA . ILE A 1 194 ? 1.796 -16.625 -5.996 1.00 90.81 194 ILE A CA 1
ATOM 1533 C C . ILE A 1 194 ? 1.741 -15.619 -4.841 1.00 90.81 194 ILE A C 1
ATOM 1535 O O . ILE A 1 194 ? 0.969 -15.803 -3.900 1.00 90.81 194 ILE A O 1
ATOM 1539 N N . LEU A 1 195 ? 2.521 -14.536 -4.915 1.00 89.50 195 LEU A N 1
ATOM 1540 C CA . LEU A 1 195 ? 2.540 -13.511 -3.868 1.00 89.50 195 LEU A CA 1
ATOM 1541 C C . LEU A 1 195 ? 1.191 -12.808 -3.729 1.00 89.50 195 LEU A C 1
ATOM 1543 O O . LEU A 1 195 ? 0.740 -12.567 -2.612 1.00 89.50 195 LEU A O 1
ATOM 1547 N N . PHE A 1 196 ? 0.528 -12.526 -4.848 1.00 91.00 196 PHE A N 1
ATOM 1548 C CA . PHE A 1 196 ? -0.793 -11.920 -4.869 1.00 91.00 196 PHE A CA 1
ATOM 1549 C C . PHE A 1 196 ? -1.814 -12.814 -4.165 1.00 91.00 196 PHE A C 1
ATOM 1551 O O . PHE A 1 196 ? -2.531 -12.331 -3.291 1.00 91.00 196 PHE A O 1
ATOM 1558 N N . ALA A 1 197 ? -1.843 -14.115 -4.473 1.00 91.69 197 ALA A N 1
ATOM 1559 C CA . ALA A 1 197 ? -2.733 -15.073 -3.821 1.00 91.69 197 ALA A CA 1
ATOM 1560 C C . ALA A 1 197 ? -2.461 -15.184 -2.312 1.00 91.69 197 ALA A C 1
ATOM 1562 O O . ALA A 1 197 ? -3.405 -15.170 -1.520 1.00 91.69 197 ALA A O 1
ATOM 1563 N N . LEU A 1 198 ? -1.188 -15.231 -1.903 1.00 91.62 198 LEU A N 1
ATOM 1564 C CA . LEU A 1 198 ? -0.801 -15.233 -0.487 1.00 91.62 198 LEU A CA 1
ATOM 1565 C C . LEU A 1 198 ? -1.253 -13.955 0.228 1.00 91.62 198 LEU A C 1
ATOM 1567 O O . LEU A 1 198 ? -1.787 -14.030 1.334 1.00 91.62 198 LEU A O 1
ATOM 1571 N N . GLN A 1 199 ? -1.105 -12.794 -0.414 1.00 91.69 199 GLN A N 1
ATOM 1572 C CA . GLN A 1 199 ? -1.591 -11.525 0.120 1.00 91.69 199 GLN A CA 1
ATOM 1573 C C . GLN A 1 199 ? -3.120 -11.534 0.278 1.00 91.69 199 GLN A C 1
ATOM 1575 O O . GLN A 1 199 ? -3.617 -11.183 1.347 1.00 91.69 199 GLN A O 1
ATOM 1580 N N . GLN A 1 200 ? -3.866 -11.981 -0.743 1.00 93.19 200 GLN A N 1
ATOM 1581 C CA . GLN A 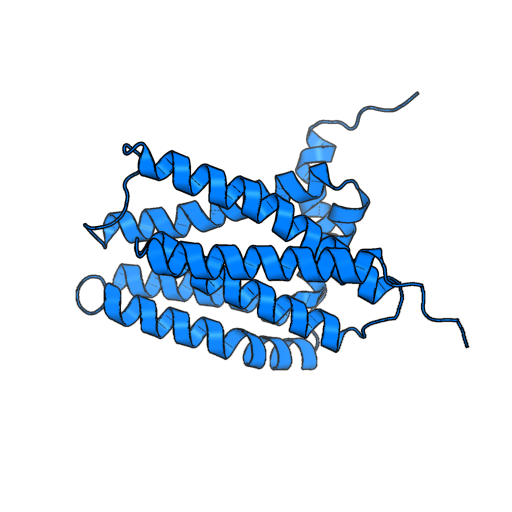1 200 ? -5.331 -12.058 -0.673 1.00 93.19 200 GLN A CA 1
ATOM 1582 C C . GLN A 1 200 ? -5.781 -12.986 0.462 1.00 93.19 200 GLN A C 1
ATOM 1584 O O . GLN A 1 200 ? -6.690 -12.649 1.222 1.00 93.19 200 GLN A O 1
ATOM 1589 N N . LEU A 1 201 ? -5.119 -14.138 0.610 1.00 94.31 201 LEU A N 1
ATOM 1590 C CA . LEU A 1 201 ? -5.391 -15.086 1.686 1.00 94.31 201 LEU A CA 1
ATOM 1591 C C . LEU A 1 201 ? -5.112 -14.471 3.060 1.00 94.31 201 LEU A C 1
ATOM 1593 O O . LEU A 1 201 ? -5.905 -14.653 3.985 1.00 94.31 201 LEU A O 1
ATOM 1597 N N . PHE A 1 202 ? -4.014 -13.730 3.202 1.00 93.94 202 PHE A N 1
ATOM 1598 C CA . PHE A 1 202 ? -3.666 -13.054 4.447 1.00 93.94 202 PHE A CA 1
ATOM 1599 C C . PHE A 1 202 ? -4.704 -11.991 4.827 1.00 93.94 202 PHE A C 1
ATOM 1601 O O . PHE A 1 202 ? -5.220 -12.010 5.945 1.00 93.94 202 PHE A O 1
ATOM 1608 N N . ASP A 1 203 ? -5.082 -11.130 3.880 1.00 94.50 203 ASP A N 1
ATOM 1609 C CA . ASP A 1 203 ? -6.114 -10.106 4.064 1.00 94.50 203 ASP A CA 1
ATOM 1610 C C . ASP A 1 203 ? -7.470 -10.718 4.450 1.00 94.50 203 ASP A C 1
ATOM 1612 O O . ASP A 1 203 ? -8.117 -10.278 5.407 1.00 94.50 203 ASP A O 1
ATOM 1616 N N . TYR A 1 204 ? -7.878 -11.779 3.751 1.00 94.88 204 TYR A N 1
ATOM 1617 C CA . TYR A 1 204 ? -9.116 -12.495 4.048 1.00 94.88 204 TYR A CA 1
ATOM 1618 C C . TYR A 1 204 ? -9.075 -13.174 5.422 1.00 94.88 204 TYR A C 1
ATOM 1620 O O . TYR A 1 204 ? -10.047 -13.122 6.175 1.00 94.88 204 TYR A O 1
ATOM 1628 N N . THR A 1 205 ? -7.937 -13.760 5.796 1.00 96.12 205 THR A N 1
ATOM 1629 C CA . THR A 1 205 ? -7.754 -14.387 7.112 1.00 96.12 205 THR A CA 1
ATOM 1630 C C . THR A 1 205 ? -7.894 -13.358 8.231 1.00 96.12 205 THR A C 1
ATOM 1632 O O . THR A 1 205 ? -8.639 -13.587 9.184 1.00 96.12 205 THR A O 1
ATOM 1635 N N . ILE A 1 206 ? -7.246 -12.194 8.101 1.00 95.69 206 ILE A N 1
ATOM 1636 C CA . ILE A 1 206 ? -7.382 -11.088 9.061 1.00 95.69 206 ILE A CA 1
ATOM 1637 C C . ILE A 1 206 ? -8.846 -10.656 9.178 1.00 95.69 206 ILE A C 1
ATOM 1639 O O . ILE A 1 206 ? -9.342 -10.453 10.288 1.00 95.69 206 ILE A O 1
ATOM 1643 N N . PHE A 1 207 ? -9.549 -10.544 8.048 1.00 96.50 207 PHE A N 1
ATOM 1644 C CA . PHE A 1 207 ? -10.969 -10.211 8.027 1.00 96.50 207 PHE A CA 1
ATOM 1645 C C . PHE A 1 207 ? -11.824 -11.224 8.788 1.00 96.50 207 PHE A C 1
ATOM 1647 O O . PHE A 1 207 ? -12.560 -10.829 9.691 1.00 96.50 207 PHE A O 1
ATOM 1654 N N . VAL A 1 208 ? -11.705 -12.516 8.477 1.00 97.06 208 VAL A N 1
ATOM 1655 C CA . VAL A 1 208 ? -12.490 -13.577 9.125 1.00 97.06 208 VAL A CA 1
ATOM 1656 C C . VAL A 1 208 ? -12.210 -13.624 10.627 1.00 97.06 208 VAL A C 1
ATOM 1658 O O . VAL A 1 208 ? -13.143 -13.657 11.431 1.00 97.06 208 VAL A O 1
ATOM 1661 N N . VAL A 1 209 ? -10.937 -13.559 11.027 1.00 96.56 209 VAL A N 1
ATOM 1662 C CA . VAL A 1 209 ? -10.542 -13.559 12.443 1.00 96.56 209 VAL A CA 1
ATOM 1663 C C . VAL A 1 209 ? -11.084 -12.319 13.162 1.00 96.56 209 VAL A C 1
ATOM 1665 O O . VAL A 1 209 ? -11.644 -12.433 14.253 1.00 96.56 209 VAL A O 1
ATOM 1668 N N . GLY A 1 210 ? -10.991 -11.139 12.544 1.00 95.12 210 GLY A N 1
ATOM 1669 C CA . GLY A 1 210 ? -11.545 -9.899 13.090 1.00 95.12 210 GLY A CA 1
ATOM 1670 C C . GLY A 1 210 ? -13.065 -9.886 13.175 1.00 95.12 210 GLY A C 1
ATOM 1671 O O . GLY A 1 210 ? -13.619 -9.390 14.160 1.00 95.12 210 GLY A O 1
ATOM 1672 N N . TRP A 1 211 ? -13.750 -10.477 12.199 1.00 94.44 211 TRP A N 1
ATOM 1673 C CA . TRP A 1 211 ? -15.203 -10.618 12.185 1.00 94.44 211 TRP A CA 1
ATOM 1674 C C . TRP A 1 211 ? -15.687 -11.507 13.334 1.00 94.44 211 TRP A C 1
ATOM 1676 O O . TRP A 1 211 ? -16.523 -11.082 14.133 1.00 94.44 211 TRP A O 1
ATOM 1686 N N . LEU A 1 212 ? -15.095 -12.697 13.472 1.00 95.88 212 LEU A N 1
ATOM 1687 C CA . LEU A 1 212 ? -15.477 -13.703 14.468 1.00 95.88 212 LEU A CA 1
ATOM 1688 C C . LEU A 1 212 ? -15.024 -13.366 15.895 1.00 95.88 212 LEU A C 1
ATOM 1690 O O . LEU A 1 212 ? -15.575 -13.895 16.864 1.00 95.88 212 LEU A O 1
ATOM 1694 N N . ALA A 1 213 ? -14.035 -12.486 16.054 1.00 94.38 213 ALA A N 1
ATOM 1695 C CA . ALA A 1 213 ? -13.580 -12.051 17.364 1.00 94.38 213 ALA A CA 1
ATOM 1696 C C . ALA A 1 213 ? -14.724 -11.429 18.182 1.00 94.38 213 ALA A C 1
ATOM 1698 O O . ALA A 1 213 ? -15.446 -10.547 17.713 1.00 94.38 213 ALA A O 1
ATOM 1699 N N . ARG A 1 214 ? -14.856 -11.834 19.448 1.00 93.06 214 ARG A N 1
ATOM 1700 C CA . ARG A 1 214 ? -15.745 -11.172 20.420 1.00 93.06 214 ARG A CA 1
ATOM 1701 C C . ARG A 1 214 ? -15.020 -9.995 21.083 1.00 93.06 214 ARG A C 1
ATOM 1703 O O . ARG A 1 214 ? -13.798 -10.071 21.197 1.00 93.06 214 ARG A O 1
ATOM 1710 N N . PRO A 1 215 ? -15.696 -8.956 21.587 1.00 91.31 215 PRO A N 1
ATOM 1711 C CA . PRO A 1 215 ? -15.051 -7.937 22.420 1.00 91.31 215 PRO A CA 1
ATOM 1712 C C . PRO A 1 215 ? -14.319 -8.556 23.620 1.00 91.31 215 PRO A C 1
ATOM 1714 O O . PRO A 1 215 ? -14.742 -9.594 24.143 1.00 91.31 215 PRO A O 1
ATOM 1717 N N . ARG A 1 216 ? -13.187 -7.977 24.030 1.00 88.50 216 ARG A N 1
ATOM 1718 C CA . ARG A 1 216 ? -12.529 -8.342 25.291 1.00 88.50 216 ARG A CA 1
ATOM 1719 C C . ARG A 1 216 ? -13.418 -7.864 26.451 1.00 88.50 216 ARG A C 1
ATOM 1721 O O . ARG A 1 216 ? -13.852 -6.716 26.403 1.00 88.50 216 ARG A O 1
ATOM 1728 N N . PRO A 1 217 ? -13.703 -8.700 27.468 1.00 79.69 217 PRO A N 1
ATOM 1729 C CA . PRO A 1 217 ? -14.472 -8.255 28.626 1.00 79.69 217 PRO A CA 1
ATOM 1730 C C . PRO A 1 217 ? -13.772 -7.063 29.283 1.00 79.69 217 PRO A C 1
ATOM 1732 O O . PRO A 1 217 ? -12.560 -7.129 29.519 1.00 79.69 217 PRO A O 1
ATOM 1735 N N . SER A 1 218 ? -14.515 -5.989 29.554 1.00 74.75 218 SER A N 1
ATOM 1736 C CA . SER A 1 218 ? -14.045 -4.914 30.427 1.00 74.75 218 SER A CA 1
ATOM 1737 C C . SER A 1 218 ? -13.783 -5.521 31.803 1.00 74.75 218 SER A C 1
ATOM 1739 O O . SER A 1 218 ? -14.672 -6.169 32.358 1.00 74.75 218 SER A O 1
ATOM 1741 N N . ARG A 1 219 ? -12.549 -5.395 32.290 1.00 50.50 219 ARG A N 1
ATOM 1742 C CA . ARG A 1 219 ? -12.216 -5.738 33.674 1.00 50.50 219 ARG A CA 1
ATOM 1743 C C . ARG A 1 219 ? -12.763 -4.679 34.612 1.00 50.50 219 ARG A C 1
ATOM 1745 O O . ARG A 1 219 ? -12.743 -3.501 34.194 1.00 50.50 219 ARG A O 1
#

Secondary structure (DSSP, 8-state):
---PPPHHHHHHHHHHHHHHH--PPPHHHHHHHHHHHHHHHHHHHHHHHHHHTTT-HHHHHHHHHHHHHHHHHHHHTHHHHHHHHHHHHHH-HHHHHHHHHHHHHHHHHHHHHHHHTT-TTSPPTTSHHHHHHHHHHHHHHHHHHHHHHHHHHHHHHTTSS-HHHHHHHHHHHHHHHHHHHHHHHTT-HHHHHHHHHHHHHHHHHHHHHHHHPPPPPP-

Radius of gyration: 18.35 Å; chains: 1; bounding box: 59×36×60 Å

Sequence (219 aa):
MSVTPSLISEISFPFRALACALTWPTKNEVVGGVISKGPGIFVSIAWWTSLLLPNHPVIFAIIITITVLHEGFHGIWVYSWQEFQAIIGSRSFIYQTVLNLVYMQVTLAIYRILTWLAIPSTILPWQAAYWRDVSIVVVAGSVSGTLGYRGLNALYDKGRIGRHTRSHIQQGRDLFLALASSIFASSSMHLFWILFALQQLFDYTIFVVGWLARPRPSR